Protein AF-A0A9D6S138-F1 (afdb_monomer_lite)

Sequence (275 aa):
MATNLSDLLRYQNMLCRYDTMALKSLDIFSVHGFPVGLVQCESNLLGIANRRRGTNVGSGGWSNIIEKYTRAKSYCEHPFEIEYRGRRKVQIPIRGEWIGDRISPREPEQRKVELRCESATLADLPAASLDAVLSDPPYFGNVQYAELMDFCYVWLRRLVSETSGAFRSTSTRNANELTSNITMARGLDHFTQGISEVFFRMAKALKPGAPLAFTYHHNTLEAYYPIAVAVLDAGLTCTASIPCPAEMGASIHINGTGSSINEPGSRLVKALFAH

Structure (mmCIF, N/CA/C/O backbone):
data_AF-A0A9D6S138-F1
#
_entry.id   AF-A0A9D6S138-F1
#
loop_
_atom_site.group_PDB
_atom_site.id
_atom_site.type_symbol
_atom_site.label_atom_id
_atom_site.label_alt_id
_atom_site.label_comp_id
_atom_site.label_asym_id
_atom_site.label_entity_id
_atom_site.label_seq_id
_atom_site.pdbx_PDB_ins_code
_atom_site.Cartn_x
_atom_site.Cartn_y
_atom_site.Cartn_z
_atom_site.occupancy
_atom_site.B_iso_or_equiv
_atom_site.auth_seq_id
_atom_site.auth_comp_id
_atom_site.auth_asym_id
_atom_site.auth_atom_id
_atom_site.pdbx_PDB_model_num
ATOM 1 N N . MET A 1 1 ? 16.062 -2.620 8.010 1.00 63.97 1 MET A N 1
ATOM 2 C CA . MET A 1 1 ? 17.150 -3.185 7.176 1.00 63.97 1 MET A CA 1
ATOM 3 C C . MET A 1 1 ? 16.620 -3.744 5.858 1.00 63.97 1 MET A C 1
ATOM 5 O O . MET A 1 1 ? 17.068 -3.264 4.829 1.00 63.97 1 MET A O 1
ATOM 9 N N . ALA A 1 2 ? 15.634 -4.654 5.866 1.00 79.81 2 ALA A N 1
ATOM 10 C CA . ALA A 1 2 ? 15.017 -5.189 4.641 1.00 79.81 2 ALA A CA 1
ATOM 11 C C . ALA A 1 2 ? 14.508 -4.096 3.675 1.00 79.81 2 ALA A C 1
ATOM 13 O O . ALA A 1 2 ? 14.876 -4.100 2.508 1.00 79.81 2 ALA A O 1
ATOM 14 N N . THR A 1 3 ? 13.766 -3.098 4.172 1.00 82.12 3 THR A N 1
ATOM 15 C CA . THR A 1 3 ? 13.266 -1.972 3.356 1.00 82.12 3 THR A CA 1
ATOM 16 C C . THR A 1 3 ? 14.384 -1.187 2.666 1.00 82.12 3 THR A C 1
ATOM 18 O O . THR A 1 3 ? 14.268 -0.851 1.493 1.00 82.12 3 THR A O 1
ATOM 21 N N . ASN A 1 4 ? 15.494 -0.940 3.369 1.00 88.81 4 ASN A N 1
ATOM 22 C CA . ASN A 1 4 ? 16.631 -0.197 2.817 1.00 88.81 4 ASN A CA 1
ATOM 23 C C . ASN A 1 4 ? 17.340 -1.001 1.731 1.00 88.81 4 ASN A C 1
ATOM 25 O O . ASN A 1 4 ? 17.809 -0.425 0.757 1.00 88.81 4 ASN A O 1
ATOM 29 N N . LEU A 1 5 ? 17.408 -2.324 1.890 1.00 89.50 5 LEU A N 1
ATOM 30 C CA . LEU A 1 5 ? 17.979 -3.188 0.870 1.00 89.50 5 LEU A CA 1
ATOM 31 C C . LEU A 1 5 ? 17.114 -3.211 -0.392 1.00 89.50 5 LEU A C 1
ATOM 33 O O . LEU A 1 5 ? 17.662 -3.101 -1.481 1.00 89.50 5 LEU A O 1
ATOM 37 N N . SER A 1 6 ? 15.787 -3.300 -0.265 1.00 89.81 6 SER A N 1
ATOM 38 C CA . SER A 1 6 ? 14.889 -3.210 -1.424 1.00 89.81 6 SER A CA 1
ATOM 39 C C . SER A 1 6 ? 15.051 -1.887 -2.165 1.00 89.81 6 SER A C 1
ATOM 41 O O . SER A 1 6 ? 15.156 -1.892 -3.387 1.00 89.81 6 SER A O 1
ATOM 43 N N . ASP A 1 7 ? 15.111 -0.760 -1.443 1.00 89.69 7 ASP A N 1
ATOM 44 C CA . ASP A 1 7 ? 15.332 0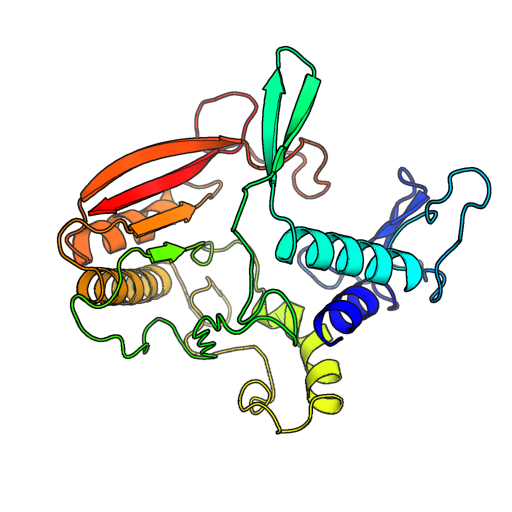.551 -2.069 1.00 89.69 7 ASP A CA 1
ATOM 45 C C . ASP A 1 7 ? 16.710 0.597 -2.750 1.00 89.69 7 ASP A C 1
ATOM 47 O O . ASP A 1 7 ? 16.829 1.074 -3.871 1.00 89.69 7 ASP A O 1
ATOM 51 N N . LEU A 1 8 ? 17.745 0.008 -2.141 1.00 91.12 8 LEU A N 1
ATOM 52 C CA . LEU A 1 8 ? 19.079 -0.064 -2.738 1.00 91.12 8 LEU A CA 1
ATOM 53 C C . LEU A 1 8 ? 19.087 -0.895 -4.025 1.00 91.12 8 LEU A C 1
ATOM 55 O O . LEU A 1 8 ? 19.600 -0.432 -5.039 1.00 91.12 8 LEU A O 1
ATOM 59 N N . LEU A 1 9 ? 18.479 -2.084 -4.015 1.00 91.56 9 LEU A N 1
ATOM 60 C CA . LEU A 1 9 ? 18.405 -2.970 -5.181 1.00 91.56 9 LEU A CA 1
ATOM 61 C C . LEU A 1 9 ? 17.734 -2.288 -6.373 1.00 91.56 9 LEU A C 1
ATOM 63 O O . LEU A 1 9 ? 18.176 -2.471 -7.503 1.00 91.56 9 LEU A O 1
ATOM 67 N N . ARG A 1 10 ? 16.712 -1.460 -6.130 1.00 91.12 10 ARG A N 1
ATOM 68 C CA . ARG A 1 10 ? 16.005 -0.714 -7.181 1.00 91.12 10 ARG A CA 1
ATOM 69 C C . ARG A 1 10 ? 16.868 0.331 -7.889 1.00 91.12 10 ARG A C 1
ATOM 71 O O . ARG A 1 10 ? 16.564 0.667 -9.029 1.00 91.12 10 ARG A O 1
ATOM 78 N N . TYR A 1 11 ? 17.928 0.818 -7.242 1.00 90.75 11 TYR A N 1
ATOM 79 C CA . TYR A 1 11 ? 18.854 1.811 -7.798 1.00 90.75 11 TYR A CA 1
ATOM 80 C C . TYR A 1 11 ? 20.236 1.249 -8.172 1.00 90.75 11 TYR A C 1
ATOM 82 O O . TYR A 1 11 ? 20.966 1.894 -8.924 1.00 90.75 11 TYR A O 1
ATOM 90 N N . GLN A 1 12 ? 20.611 0.080 -7.650 1.00 90.12 12 GLN A N 1
ATOM 91 C CA . GLN A 1 12 ? 21.931 -0.539 -7.817 1.00 90.12 12 GLN A CA 1
ATOM 92 C C . GLN A 1 12 ? 21.830 -1.793 -8.692 1.00 90.12 12 GLN A C 1
ATOM 94 O O . GLN A 1 12 ? 22.045 -2.915 -8.233 1.00 90.12 12 GLN A O 1
ATOM 99 N N . ASN A 1 13 ? 21.430 -1.608 -9.950 1.00 90.00 13 ASN A N 1
ATOM 100 C CA . ASN A 1 13 ? 21.327 -2.679 -10.938 1.00 90.00 13 ASN A CA 1
ATOM 101 C C . ASN A 1 13 ? 21.467 -2.130 -12.371 1.00 90.00 13 ASN A C 1
ATOM 103 O O . ASN A 1 13 ? 21.327 -0.932 -12.608 1.00 90.00 13 ASN A O 1
ATOM 107 N N . MET A 1 14 ? 21.685 -3.025 -13.335 1.00 88.81 14 MET A N 1
ATOM 108 C CA . MET A 1 14 ? 21.948 -2.674 -14.741 1.00 88.81 14 MET A CA 1
ATOM 109 C C . MET A 1 14 ? 20.724 -2.221 -15.544 1.00 88.81 14 MET A C 1
ATOM 111 O O . MET A 1 14 ? 20.865 -1.829 -16.700 1.00 88.81 14 MET A O 1
ATOM 115 N N . LEU A 1 15 ? 19.527 -2.306 -14.965 1.00 88.62 15 LEU A N 1
ATOM 116 C CA . LEU A 1 15 ? 18.268 -1.893 -15.587 1.00 88.62 15 LEU A CA 1
ATOM 117 C C . LEU A 1 15 ? 17.886 -0.455 -15.188 1.00 88.62 15 LEU A C 1
ATOM 119 O O . LEU A 1 15 ? 16.894 0.086 -15.680 1.00 88.62 15 LEU A O 1
ATOM 123 N N . CYS A 1 16 ? 18.676 0.186 -14.320 1.00 88.81 16 CYS A N 1
ATOM 124 C CA . CYS A 1 16 ? 18.539 1.600 -13.996 1.00 88.81 16 CYS A CA 1
ATOM 125 C C . CYS A 1 16 ? 18.787 2.488 -15.221 1.00 88.81 16 CYS A C 1
ATOM 127 O O . CYS A 1 16 ? 19.565 2.167 -16.122 1.00 88.81 16 CYS A O 1
ATOM 129 N N . ARG A 1 17 ? 18.140 3.657 -15.237 1.00 86.69 17 ARG A N 1
ATOM 130 C CA . ARG A 1 17 ? 18.234 4.624 -16.340 1.00 86.69 17 ARG A CA 1
ATOM 131 C C . ARG A 1 17 ? 18.794 5.944 -15.844 1.00 86.69 17 ARG A C 1
ATOM 133 O O . ARG A 1 17 ? 18.493 6.371 -14.733 1.00 86.69 17 ARG A O 1
ATOM 140 N N . TYR A 1 18 ? 19.564 6.615 -16.692 1.00 86.38 18 TYR A N 1
ATOM 141 C CA . TYR A 1 18 ? 20.038 7.962 -16.408 1.00 86.38 18 TYR A CA 1
ATOM 142 C C . TYR A 1 18 ? 19.022 9.001 -16.887 1.00 86.38 18 TYR A C 1
ATOM 144 O O . TYR A 1 18 ? 18.663 9.023 -18.064 1.00 86.38 18 TYR A O 1
ATOM 152 N N . ASP A 1 19 ? 18.580 9.872 -15.985 1.00 84.69 19 ASP A N 1
ATOM 153 C CA . ASP A 1 19 ? 17.798 11.055 -16.329 1.00 84.69 19 ASP A CA 1
ATOM 154 C C . ASP A 1 19 ? 18.752 12.188 -16.714 1.00 84.69 19 ASP A C 1
ATOM 156 O O . ASP A 1 19 ? 19.461 12.742 -15.870 1.00 84.69 19 ASP A O 1
ATOM 160 N N . THR A 1 20 ? 18.769 12.543 -17.997 1.00 81.62 20 THR A N 1
ATOM 161 C CA . THR A 1 20 ? 19.621 13.615 -18.523 1.00 81.62 20 THR A CA 1
ATOM 162 C C . THR A 1 20 ? 19.159 15.010 -18.107 1.00 81.62 20 THR A C 1
ATOM 164 O O . THR A 1 20 ? 19.965 15.934 -18.140 1.00 81.62 20 THR A O 1
ATOM 167 N N . MET A 1 21 ? 17.894 15.185 -17.710 1.00 81.50 21 MET A N 1
ATOM 168 C CA . MET A 1 21 ? 17.370 16.464 -17.222 1.00 81.50 21 MET A CA 1
ATOM 169 C C . MET A 1 21 ? 17.670 16.646 -15.734 1.00 81.50 21 MET A C 1
ATOM 171 O O . MET A 1 21 ? 18.153 17.697 -15.317 1.00 81.50 21 MET A O 1
ATOM 175 N N . ALA A 1 22 ? 17.410 15.616 -14.928 1.00 77.88 22 ALA A N 1
ATOM 176 C CA . ALA A 1 22 ? 17.659 15.641 -13.488 1.00 77.88 22 ALA A CA 1
ATOM 177 C C . ALA A 1 22 ? 19.114 15.308 -13.110 1.00 77.88 22 ALA A C 1
ATOM 179 O O . ALA A 1 22 ? 19.475 15.424 -11.936 1.00 77.88 22 ALA A O 1
ATOM 180 N N . LEU A 1 23 ? 19.929 14.893 -14.087 1.00 82.19 23 LEU A N 1
ATOM 181 C CA . LEU A 1 23 ? 21.337 14.510 -13.948 1.00 82.19 23 LEU A CA 1
ATOM 182 C C . LEU A 1 23 ? 21.564 13.478 -12.834 1.00 82.19 23 LEU A C 1
ATOM 184 O O . LEU A 1 23 ? 22.453 13.618 -11.990 1.00 82.19 23 LEU A O 1
ATOM 188 N N . LYS A 1 24 ? 20.710 12.450 -12.792 1.00 84.75 24 LYS A N 1
ATOM 189 C CA . LYS A 1 24 ? 20.746 11.396 -11.769 1.00 84.75 24 LYS A CA 1
ATOM 190 C C . LYS A 1 24 ? 20.236 10.066 -12.312 1.00 84.75 24 LYS A C 1
ATOM 192 O O . LYS A 1 24 ? 19.439 10.032 -13.245 1.00 84.75 24 LYS A O 1
ATOM 197 N N . SER A 1 25 ? 20.649 8.977 -11.673 1.00 86.19 25 SER A N 1
ATOM 198 C CA . SER A 1 25 ? 20.055 7.661 -11.910 1.00 86.19 25 SER A CA 1
ATOM 199 C C . SER A 1 25 ? 18.636 7.588 -11.341 1.00 86.19 25 SER A C 1
ATOM 201 O O . SER A 1 25 ? 18.350 8.118 -10.255 1.00 86.19 25 SER A O 1
ATOM 203 N N . LEU A 1 26 ? 17.758 6.921 -12.080 1.00 86.62 26 LEU A N 1
ATOM 204 C CA . LEU A 1 26 ? 16.382 6.635 -11.717 1.00 86.62 26 LEU A CA 1
ATOM 205 C C . LEU A 1 26 ? 16.226 5.196 -11.236 1.00 86.62 26 LEU A C 1
ATOM 207 O O . LEU A 1 26 ? 16.965 4.294 -11.618 1.00 86.62 26 LEU A O 1
ATOM 211 N N . ASP A 1 27 ? 15.199 5.020 -10.416 1.00 87.31 27 ASP A N 1
ATOM 212 C CA . ASP A 1 27 ? 14.720 3.727 -9.952 1.00 87.31 27 ASP A CA 1
ATOM 213 C C . ASP A 1 27 ? 14.339 2.825 -11.134 1.00 87.31 27 ASP A C 1
ATOM 215 O O . ASP A 1 27 ? 13.732 3.302 -12.096 1.00 87.31 27 ASP A O 1
ATOM 219 N N . ILE A 1 28 ? 14.629 1.527 -11.055 1.00 86.69 28 ILE A N 1
ATOM 220 C CA . ILE A 1 28 ? 14.222 0.539 -12.065 1.00 86.69 28 ILE A CA 1
ATOM 221 C C . ILE A 1 28 ? 12.708 0.558 -12.353 1.00 86.69 28 ILE A C 1
ATOM 223 O O . ILE A 1 28 ? 12.301 0.412 -13.501 1.00 86.69 28 ILE A O 1
ATOM 227 N N . PHE A 1 29 ? 11.879 0.827 -11.339 1.00 85.19 29 PHE A N 1
ATOM 228 C CA . PHE A 1 29 ? 10.420 0.920 -11.442 1.00 85.19 29 PHE A CA 1
ATOM 229 C C . PHE A 1 29 ? 9.915 2.351 -11.681 1.00 85.19 29 PHE A C 1
ATOM 231 O O . PHE A 1 29 ? 8.723 2.618 -11.543 1.00 85.19 29 PHE A O 1
ATOM 238 N N . SER A 1 30 ? 10.800 3.272 -12.093 1.00 78.12 30 SER A N 1
ATOM 239 C CA . SER A 1 30 ? 10.410 4.559 -12.706 1.00 78.12 30 SER A CA 1
ATOM 240 C C . SER A 1 30 ? 9.719 4.395 -14.063 1.00 78.12 30 SER A C 1
ATOM 242 O O . SER A 1 30 ? 9.281 5.362 -14.671 1.00 78.12 30 SER A O 1
ATOM 244 N N . VAL A 1 31 ? 9.635 3.164 -14.558 1.00 74.94 31 VAL A N 1
ATOM 245 C CA . VAL A 1 31 ? 8.694 2.704 -15.572 1.00 74.94 31 VAL A CA 1
ATOM 246 C C . VAL A 1 31 ? 8.082 1.426 -14.994 1.00 74.94 31 VAL A C 1
ATOM 248 O O . VAL A 1 31 ? 8.800 0.658 -14.362 1.00 74.94 31 VAL A O 1
ATOM 251 N N . HIS A 1 32 ? 6.777 1.187 -15.153 1.00 74.44 32 HIS A N 1
ATOM 252 C CA . HIS A 1 32 ? 6.101 -0.005 -14.610 1.00 74.44 32 HIS A CA 1
ATOM 253 C C . HIS A 1 32 ? 6.491 -1.289 -15.376 1.00 74.44 32 HIS A C 1
ATOM 255 O O . HIS A 1 32 ? 5.665 -1.909 -16.037 1.00 74.44 32 HIS A O 1
ATOM 261 N N . GLY A 1 33 ? 7.773 -1.661 -15.341 1.00 82.12 33 GLY A N 1
ATOM 262 C CA . GLY A 1 33 ? 8.364 -2.758 -16.100 1.00 82.12 33 GLY A CA 1
ATOM 263 C C . GLY A 1 33 ? 9.880 -2.844 -15.911 1.00 82.12 33 GLY A C 1
ATOM 264 O O . GLY A 1 33 ? 10.459 -2.122 -15.105 1.00 82.12 33 GLY A O 1
ATOM 265 N N . PHE A 1 34 ? 10.523 -3.717 -16.688 1.00 83.94 34 PHE A N 1
ATOM 266 C CA . PHE A 1 34 ? 11.979 -3.900 -16.707 1.00 83.94 34 PHE A CA 1
ATOM 267 C C . PHE A 1 34 ? 12.566 -3.362 -18.022 1.00 83.94 34 PHE A C 1
ATOM 269 O O . PHE A 1 34 ? 12.774 -4.134 -18.962 1.00 83.94 34 PHE A O 1
ATOM 276 N N . PRO A 1 35 ? 12.783 -2.039 -18.151 1.00 80.06 35 PRO A N 1
ATOM 277 C CA . PRO A 1 35 ? 13.301 -1.464 -19.384 1.00 80.06 35 PRO A CA 1
ATOM 278 C C . PRO A 1 35 ? 14.762 -1.877 -19.594 1.00 80.06 35 PRO A C 1
ATOM 280 O O . PRO A 1 35 ? 15.627 -1.579 -18.775 1.00 80.06 35 PRO A O 1
ATOM 283 N N . VAL A 1 36 ? 15.059 -2.518 -20.724 1.00 81.88 36 VAL A N 1
ATOM 284 C CA . VAL A 1 36 ? 16.441 -2.817 -21.120 1.00 81.88 36 VAL A CA 1
ATOM 285 C C . VAL A 1 36 ? 16.975 -1.640 -21.932 1.00 81.88 36 VAL A C 1
ATOM 287 O O . VAL A 1 36 ? 16.567 -1.413 -23.071 1.00 81.88 36 VAL A O 1
ATOM 290 N N . GLY A 1 37 ? 17.852 -0.844 -21.320 1.00 76.69 37 GLY A N 1
ATOM 291 C CA . GLY A 1 37 ? 18.538 0.260 -21.989 1.00 76.69 37 GLY A CA 1
ATOM 292 C C . GLY A 1 37 ? 19.763 -0.208 -22.777 1.00 76.69 37 GLY A C 1
ATOM 293 O O . GLY A 1 37 ? 20.444 -1.146 -22.377 1.00 76.69 37 GLY A O 1
ATOM 294 N N . LEU A 1 38 ? 20.081 0.488 -23.874 1.00 83.19 38 LEU A N 1
ATOM 295 C CA . LEU A 1 38 ? 21.352 0.306 -24.598 1.00 83.19 38 LEU A CA 1
ATOM 296 C C . LEU A 1 38 ? 22.542 0.957 -23.874 1.00 83.19 38 LEU A C 1
ATOM 298 O O . LEU A 1 38 ? 23.692 0.654 -24.172 1.00 83.19 38 LEU A O 1
ATOM 302 N N . VAL A 1 39 ? 22.259 1.867 -22.938 1.00 82.75 39 VAL A N 1
ATOM 303 C CA . VAL A 1 39 ? 23.253 2.557 -22.115 1.00 82.75 39 VAL A CA 1
ATOM 304 C C . VAL A 1 39 ? 23.056 2.125 -20.675 1.00 82.75 39 VAL A C 1
ATOM 306 O O . VAL A 1 39 ? 21.964 2.267 -20.124 1.00 82.75 39 VAL A O 1
ATOM 309 N N . GLN A 1 40 ? 24.125 1.613 -20.080 1.00 84.31 40 GLN A N 1
ATOM 310 C CA . GLN A 1 40 ? 24.149 1.205 -18.685 1.00 84.31 40 GLN A CA 1
ATOM 311 C C . GLN A 1 40 ? 24.368 2.429 -17.792 1.00 84.31 40 GLN A C 1
ATOM 313 O O . GLN A 1 40 ? 25.202 3.286 -18.088 1.00 84.31 40 GLN A O 1
ATOM 318 N N . CYS A 1 41 ? 23.609 2.517 -16.702 1.00 84.50 41 CYS A N 1
ATOM 319 C CA . CYS A 1 41 ? 23.755 3.559 -15.697 1.00 84.50 41 CYS A CA 1
ATOM 320 C C . CYS A 1 41 ? 23.872 2.913 -14.321 1.00 84.50 41 CYS A C 1
ATOM 322 O O . CYS A 1 41 ? 22.936 2.267 -13.858 1.00 84.50 41 CYS A O 1
ATOM 324 N N . GLU A 1 42 ? 25.000 3.136 -13.657 1.00 81.50 42 GLU A N 1
ATOM 325 C CA . GLU A 1 42 ? 25.200 2.732 -12.272 1.00 81.50 42 GLU A CA 1
ATOM 326 C C . GLU A 1 42 ? 25.341 3.968 -11.385 1.00 81.50 42 GLU A C 1
ATOM 328 O O . GLU A 1 42 ? 26.066 4.918 -11.696 1.00 81.50 42 GLU A O 1
ATOM 333 N N . SER A 1 43 ? 24.633 3.957 -10.260 1.00 83.56 43 SER A N 1
ATOM 334 C CA . SER A 1 43 ? 24.819 4.952 -9.209 1.00 83.56 43 SER A CA 1
ATOM 335 C C . SER A 1 43 ? 26.051 4.620 -8.375 1.00 83.56 43 SER A C 1
ATOM 337 O O . SER A 1 43 ? 26.382 3.459 -8.163 1.00 83.56 43 SER A O 1
ATOM 339 N N . ASN A 1 44 ? 26.686 5.636 -7.787 1.00 88.81 44 ASN A N 1
ATOM 340 C CA . ASN A 1 44 ? 27.660 5.382 -6.730 1.00 88.81 44 ASN A CA 1
ATOM 341 C C . ASN A 1 44 ? 26.963 4.686 -5.545 1.00 88.81 44 ASN A C 1
ATOM 343 O O . ASN A 1 44 ? 26.036 5.251 -4.960 1.00 88.81 44 ASN A O 1
ATOM 347 N N . LEU A 1 45 ? 27.428 3.487 -5.187 1.00 90.25 45 LEU A N 1
ATOM 348 C CA . LEU A 1 45 ? 26.827 2.658 -4.139 1.00 90.25 45 LEU A CA 1
ATOM 349 C C . LEU A 1 45 ? 26.732 3.376 -2.787 1.00 90.25 45 LEU A C 1
ATOM 351 O O . LEU A 1 45 ? 25.705 3.299 -2.118 1.00 90.25 45 LEU A O 1
ATOM 355 N N . LEU A 1 46 ? 27.787 4.082 -2.377 1.00 90.75 46 LEU A N 1
ATOM 356 C CA . LEU A 1 46 ? 27.824 4.779 -1.088 1.00 90.75 46 LEU A CA 1
ATOM 357 C C . LEU A 1 46 ? 27.006 6.076 -1.107 1.00 90.75 46 LEU A C 1
ATOM 359 O O . LEU A 1 46 ? 26.491 6.486 -0.069 1.00 90.75 46 LEU A O 1
ATOM 363 N N . GLY A 1 47 ? 26.845 6.678 -2.284 1.00 88.94 47 GLY A N 1
ATOM 364 C CA . GLY A 1 47 ? 26.287 8.010 -2.474 1.00 88.94 47 GLY A CA 1
ATOM 365 C C . GLY A 1 47 ? 27.371 9.090 -2.507 1.00 88.94 47 GLY A C 1
ATOM 366 O O . GLY A 1 47 ? 28.500 8.904 -2.051 1.00 88.94 47 GLY A O 1
ATOM 367 N N . ILE A 1 48 ? 27.033 10.245 -3.081 1.00 87.75 48 ILE A N 1
ATOM 368 C CA . ILE A 1 48 ? 27.965 11.366 -3.251 1.00 87.75 48 ILE A CA 1
ATOM 369 C C . ILE A 1 48 ? 27.594 12.459 -2.251 1.00 87.75 48 ILE A C 1
ATOM 371 O O . ILE A 1 48 ? 26.615 13.181 -2.435 1.00 87.75 48 ILE A O 1
ATOM 375 N N . ALA A 1 49 ? 28.382 12.605 -1.188 1.00 84.62 49 ALA A N 1
ATOM 376 C CA . ALA A 1 49 ? 28.130 13.616 -0.166 1.00 84.62 49 ALA A CA 1
ATOM 377 C C . ALA A 1 49 ? 28.448 15.033 -0.682 1.00 84.62 49 ALA A C 1
ATOM 379 O O . ALA A 1 49 ? 29.588 15.333 -1.049 1.00 84.62 49 ALA A O 1
ATOM 380 N N . ASN A 1 50 ? 27.475 15.950 -0.646 1.00 83.19 50 ASN A N 1
ATOM 381 C CA . ASN A 1 50 ? 27.728 17.364 -0.909 1.00 83.19 50 ASN A CA 1
ATOM 382 C C . ASN A 1 50 ? 28.160 18.069 0.381 1.00 83.19 50 ASN A C 1
ATOM 384 O O . ASN A 1 50 ? 27.328 18.547 1.154 1.00 83.19 50 ASN A O 1
ATOM 388 N N . ARG A 1 51 ? 29.476 18.199 0.591 1.00 77.38 51 ARG A N 1
ATOM 389 C CA . ARG A 1 51 ? 30.036 18.873 1.778 1.00 77.38 51 ARG A CA 1
ATOM 390 C C . ARG A 1 51 ? 29.601 20.338 1.931 1.00 77.38 51 ARG A C 1
ATOM 392 O O . ARG A 1 51 ? 29.644 20.852 3.039 1.00 77.38 51 ARG A O 1
ATOM 399 N N . ARG A 1 52 ? 29.175 21.011 0.852 1.00 78.00 52 ARG A N 1
ATOM 400 C CA . ARG A 1 52 ? 28.717 22.414 0.897 1.00 78.00 52 ARG A CA 1
ATOM 401 C C . ARG A 1 52 ? 27.241 22.551 1.274 1.00 78.00 52 ARG A C 1
ATOM 403 O O . ARG A 1 52 ? 26.882 23.510 1.941 1.00 78.00 52 ARG A O 1
ATOM 410 N N . ARG A 1 53 ? 26.383 21.626 0.823 1.00 73.69 53 ARG A N 1
ATOM 411 C CA . ARG A 1 53 ? 24.926 21.654 1.080 1.00 73.69 53 ARG A CA 1
ATOM 412 C C . ARG A 1 53 ? 24.478 20.743 2.226 1.00 73.69 53 ARG A C 1
ATOM 414 O O . ARG A 1 53 ? 23.291 20.719 2.530 1.00 73.69 53 ARG A O 1
ATOM 421 N N . GLY A 1 54 ? 25.387 19.955 2.804 1.00 74.88 54 GLY A N 1
ATOM 422 C CA . GLY A 1 54 ? 25.085 19.005 3.882 1.00 74.88 54 GLY A CA 1
ATOM 423 C C . GLY A 1 54 ? 24.141 17.865 3.479 1.00 74.88 54 GLY A C 1
ATOM 424 O O . GLY A 1 54 ? 23.627 17.172 4.344 1.00 74.88 54 GLY A O 1
ATOM 425 N N . THR A 1 55 ? 23.889 17.681 2.182 1.00 78.38 55 THR A N 1
ATOM 426 C CA . THR A 1 55 ? 22.941 16.702 1.626 1.00 78.38 55 THR A CA 1
ATOM 427 C C . THR A 1 55 ? 23.617 15.866 0.546 1.00 78.38 55 THR A C 1
ATOM 429 O O . THR A 1 55 ? 24.622 16.276 -0.034 1.00 78.38 55 THR A O 1
ATOM 432 N N . ASN A 1 56 ? 23.103 14.673 0.268 1.00 83.38 56 ASN A N 1
ATOM 433 C CA . ASN A 1 56 ? 23.649 13.834 -0.797 1.00 83.38 56 ASN A CA 1
ATOM 434 C C . ASN A 1 56 ? 23.236 14.349 -2.190 1.00 83.38 56 ASN A C 1
ATOM 436 O O . ASN A 1 56 ? 22.132 14.861 -2.374 1.00 83.38 56 ASN A O 1
ATOM 440 N N . VAL A 1 57 ? 24.121 14.212 -3.179 1.00 83.44 57 VAL A N 1
ATOM 441 C CA . VAL A 1 57 ? 23.829 14.479 -4.596 1.00 83.44 57 VAL A CA 1
ATOM 442 C C . VAL A 1 57 ? 23.164 13.248 -5.215 1.00 83.44 57 VAL A C 1
ATOM 444 O O . VAL A 1 57 ? 23.578 12.120 -4.955 1.00 83.44 57 VAL A O 1
ATOM 447 N N . GLY A 1 58 ? 22.153 13.462 -6.059 1.00 83.19 58 GLY A N 1
ATOM 448 C CA . GLY A 1 58 ? 21.462 12.391 -6.781 1.00 83.19 58 GLY A CA 1
ATOM 449 C C . GLY A 1 58 ? 20.510 11.563 -5.908 1.00 83.19 58 GLY A C 1
ATOM 450 O O . GLY A 1 58 ? 19.981 12.040 -4.904 1.00 83.19 58 GLY A O 1
ATOM 451 N N . SER A 1 59 ? 20.259 10.320 -6.323 1.00 83.88 59 SER A N 1
ATOM 452 C CA . SER A 1 59 ? 19.390 9.348 -5.645 1.00 83.88 59 SER A CA 1
ATOM 453 C C . SER A 1 59 ? 19.978 7.939 -5.715 1.00 83.88 59 SER A C 1
ATOM 455 O O . SER A 1 59 ? 20.808 7.654 -6.573 1.00 83.88 59 SER A O 1
ATOM 457 N N . GLY A 1 60 ? 19.541 7.056 -4.813 1.00 84.94 60 GLY A N 1
ATOM 458 C CA . GLY A 1 60 ? 19.860 5.627 -4.887 1.00 84.94 60 GLY A CA 1
ATOM 459 C C . GLY A 1 60 ? 21.176 5.182 -4.251 1.00 84.94 60 GLY A C 1
ATOM 460 O O . GLY A 1 60 ? 21.447 3.985 -4.208 1.00 84.94 60 GLY A O 1
ATOM 461 N N . GLY A 1 61 ? 21.986 6.113 -3.742 1.00 90.06 61 GLY A N 1
ATOM 462 C CA . GLY A 1 61 ? 23.134 5.785 -2.895 1.00 90.06 61 GLY A CA 1
ATOM 463 C C . GLY A 1 61 ? 22.701 5.348 -1.493 1.00 90.06 61 GLY A C 1
ATOM 464 O O . GLY A 1 61 ? 21.653 5.769 -0.992 1.00 90.06 61 GLY A O 1
ATOM 465 N N . TRP A 1 62 ? 23.527 4.535 -0.834 1.00 91.38 62 TRP A N 1
ATOM 466 C CA . TRP A 1 62 ? 23.289 4.049 0.526 1.00 91.38 62 TRP A CA 1
ATOM 467 C C . TRP A 1 62 ? 23.058 5.189 1.521 1.00 91.38 62 TRP A C 1
ATOM 469 O O . TRP A 1 62 ? 22.121 5.127 2.319 1.00 91.38 62 TRP A O 1
ATOM 479 N N . SER A 1 63 ? 23.848 6.265 1.441 1.00 90.12 63 SER A N 1
ATOM 480 C CA . SER A 1 63 ? 23.672 7.440 2.298 1.00 90.12 63 SER A CA 1
ATOM 481 C C . SER A 1 63 ? 22.302 8.103 2.110 1.00 90.12 63 SER A C 1
ATOM 483 O O . SER A 1 63 ? 21.660 8.449 3.100 1.00 90.12 63 SER A O 1
ATOM 485 N N . ASN A 1 64 ? 21.803 8.212 0.871 1.00 88.81 64 ASN A N 1
ATOM 486 C CA . ASN A 1 64 ? 20.471 8.749 0.578 1.00 88.81 64 ASN A CA 1
ATOM 487 C C . ASN A 1 64 ? 19.366 7.873 1.185 1.00 88.81 64 ASN A C 1
ATOM 489 O O . ASN A 1 64 ? 18.390 8.392 1.724 1.00 88.81 64 ASN A O 1
ATOM 493 N N . ILE A 1 65 ? 19.501 6.550 1.076 1.00 90.50 65 ILE A N 1
ATOM 494 C CA . ILE A 1 65 ? 18.502 5.592 1.569 1.00 90.50 65 ILE A CA 1
ATOM 495 C C . ILE A 1 65 ? 18.464 5.598 3.097 1.00 90.50 65 ILE A C 1
ATOM 497 O O . ILE A 1 65 ? 17.385 5.662 3.687 1.00 90.50 65 ILE A O 1
ATOM 501 N N . ILE A 1 66 ? 19.629 5.595 3.748 1.00 91.12 66 ILE A N 1
ATOM 502 C CA . ILE A 1 66 ? 19.717 5.676 5.207 1.00 91.12 66 ILE A CA 1
ATOM 503 C C . ILE A 1 66 ? 19.163 7.005 5.708 1.00 91.12 66 ILE A C 1
ATOM 505 O O . ILE A 1 66 ? 18.387 7.006 6.655 1.00 91.12 66 ILE A O 1
ATOM 509 N N . GLU A 1 67 ? 19.472 8.122 5.051 1.00 89.69 67 GLU A N 1
ATOM 510 C CA . GLU A 1 67 ? 18.919 9.427 5.413 1.00 89.69 67 GLU A CA 1
ATOM 511 C C . GLU A 1 67 ? 17.382 9.443 5.333 1.00 89.69 67 GLU A C 1
ATOM 513 O O . GLU A 1 67 ? 16.722 9.890 6.274 1.00 89.69 67 GLU A O 1
ATOM 518 N N . LYS A 1 68 ? 16.796 8.906 4.252 1.00 89.38 68 LYS A N 1
ATOM 519 C CA . LYS A 1 68 ? 15.336 8.749 4.125 1.00 89.38 68 LYS A CA 1
ATOM 520 C C . LYS A 1 68 ? 14.760 7.889 5.252 1.00 89.38 68 LYS A C 1
ATOM 522 O O . LYS A 1 68 ? 13.765 8.275 5.862 1.00 89.38 68 LYS A O 1
ATOM 527 N N . TYR A 1 69 ? 15.385 6.749 5.543 1.00 90.88 69 TYR A N 1
ATOM 528 C CA . TYR A 1 69 ? 14.928 5.840 6.592 1.00 90.88 69 TYR A CA 1
ATOM 529 C C . TYR A 1 69 ? 15.016 6.474 7.985 1.00 90.88 69 TYR A C 1
ATOM 531 O O . TYR A 1 69 ? 14.077 6.362 8.768 1.00 90.88 69 TYR A O 1
ATOM 539 N N . THR A 1 70 ? 16.098 7.194 8.283 1.00 90.88 70 THR A N 1
ATOM 540 C CA . THR A 1 70 ? 16.263 7.934 9.541 1.00 90.88 70 THR A CA 1
ATOM 541 C C . THR A 1 70 ? 15.184 9.001 9.698 1.00 90.88 70 THR A C 1
ATOM 543 O O . THR A 1 70 ? 14.589 9.105 10.766 1.00 90.88 70 THR A O 1
ATOM 546 N N . ARG A 1 71 ? 14.856 9.749 8.634 1.00 91.25 71 ARG A N 1
ATOM 547 C CA . ARG A 1 71 ? 13.738 10.711 8.656 1.00 91.25 71 ARG A CA 1
ATOM 548 C C . ARG A 1 71 ? 12.395 10.021 8.905 1.00 91.25 71 ARG A C 1
ATOM 550 O O . ARG A 1 71 ? 11.604 10.522 9.696 1.00 91.25 71 ARG A O 1
ATOM 557 N N . ALA A 1 72 ? 12.150 8.870 8.276 1.00 91.31 72 ALA A N 1
ATOM 558 C CA . ALA A 1 72 ? 10.931 8.092 8.499 1.00 91.31 72 ALA A CA 1
ATOM 559 C C . ALA A 1 72 ? 10.832 7.576 9.945 1.00 91.31 72 ALA A C 1
ATOM 561 O O . ALA A 1 72 ? 9.770 7.661 10.550 1.00 91.31 72 ALA A O 1
ATOM 562 N N . LYS A 1 73 ? 11.938 7.101 10.533 1.00 90.12 73 LYS A N 1
ATOM 563 C CA . LYS A 1 73 ? 11.972 6.686 11.943 1.00 90.12 73 LYS A CA 1
ATOM 564 C C . LYS A 1 73 ? 11.797 7.847 12.912 1.00 90.12 73 LYS A C 1
ATOM 566 O O . LYS A 1 73 ? 11.019 7.720 13.847 1.00 90.12 73 LYS A O 1
ATOM 571 N N . SER A 1 74 ? 12.405 8.992 12.627 1.00 91.38 74 SER A N 1
ATOM 572 C CA . SER A 1 74 ? 12.159 10.211 13.396 1.00 91.38 74 SER A CA 1
ATOM 573 C C . SER A 1 74 ? 10.689 10.641 13.331 1.00 91.38 74 SER A C 1
ATOM 575 O O . SER A 1 74 ? 10.153 11.076 14.343 1.00 91.38 74 SER A O 1
ATOM 577 N N . TYR A 1 75 ? 10.012 10.468 12.190 1.00 93.06 75 TYR A N 1
ATOM 578 C CA . TYR A 1 75 ? 8.568 10.707 12.089 1.00 93.06 75 TYR A CA 1
ATOM 579 C C . TYR A 1 75 ? 7.743 9.700 12.901 1.00 93.06 75 TYR A C 1
ATOM 581 O O . TYR A 1 75 ? 6.756 10.082 13.516 1.00 93.06 75 TYR A O 1
ATOM 589 N N . CYS A 1 76 ? 8.147 8.426 12.940 1.00 91.19 76 CYS A N 1
ATOM 590 C CA . CYS A 1 76 ? 7.504 7.434 13.801 1.00 91.19 76 CYS A CA 1
ATOM 591 C C . CYS A 1 76 ? 7.592 7.808 15.288 1.00 91.19 76 CYS A C 1
ATOM 593 O O . CYS A 1 76 ? 6.636 7.580 16.017 1.00 91.19 76 CYS A O 1
ATOM 595 N N . GLU A 1 77 ? 8.720 8.356 15.736 1.00 90.06 77 GLU A N 1
ATOM 596 C CA . GLU A 1 77 ? 8.942 8.747 17.137 1.00 90.06 77 GLU A CA 1
ATOM 597 C C . GLU A 1 77 ? 8.302 10.101 17.477 1.00 90.06 77 GLU A C 1
ATOM 599 O O . GLU A 1 77 ? 7.836 10.315 18.595 1.00 90.06 77 GLU A O 1
ATOM 604 N N . HIS A 1 78 ? 8.281 11.023 16.514 1.00 92.19 78 HIS A N 1
ATOM 605 C CA . HIS A 1 78 ? 7.787 12.388 16.673 1.00 92.19 78 HIS A CA 1
ATOM 606 C C . HIS A 1 78 ? 6.889 12.771 15.489 1.00 92.19 78 HIS A C 1
ATOM 608 O O . HIS A 1 78 ? 7.289 13.576 14.635 1.00 92.19 78 HIS A O 1
ATOM 614 N N . PRO A 1 79 ? 5.680 12.189 15.405 1.00 94.94 79 PRO A N 1
ATOM 615 C CA . PRO A 1 79 ? 4.763 12.474 14.319 1.00 94.94 79 PRO A CA 1
ATOM 616 C C . PRO A 1 79 ? 4.317 13.935 14.362 1.00 94.94 79 PRO A C 1
ATOM 618 O O . PRO A 1 79 ? 4.176 14.567 15.413 1.00 94.94 79 PRO A O 1
ATOM 621 N N . PHE A 1 80 ? 4.097 14.483 13.176 1.00 95.19 80 PHE A N 1
ATOM 622 C CA . PHE A 1 80 ? 3.630 15.847 12.988 1.00 95.19 80 PHE A CA 1
ATOM 623 C C . PHE A 1 80 ? 2.632 15.917 11.833 1.00 95.19 80 PHE A C 1
ATOM 625 O O . PHE A 1 80 ? 2.656 15.096 10.912 1.00 95.19 80 PHE A O 1
ATOM 632 N N . GLU A 1 81 ? 1.813 16.959 11.852 1.00 94.31 81 GLU A N 1
ATOM 633 C CA . GLU A 1 81 ? 0.971 17.379 10.736 1.00 94.31 81 GLU A CA 1
ATOM 634 C C . GLU A 1 81 ? 1.525 18.649 10.088 1.00 94.31 81 GLU A C 1
ATOM 636 O O . GLU A 1 81 ? 2.385 19.339 10.645 1.00 94.31 81 GLU A O 1
ATOM 641 N N . ILE A 1 82 ? 1.045 18.962 8.886 1.00 92.88 82 ILE A N 1
ATOM 642 C CA . ILE A 1 82 ? 1.388 20.201 8.187 1.00 92.88 82 ILE A CA 1
ATOM 643 C C . ILE A 1 82 ? 0.183 21.135 8.203 1.00 92.88 82 ILE A C 1
ATOM 645 O O . ILE A 1 82 ? -0.827 20.866 7.563 1.00 92.88 82 ILE A O 1
ATOM 649 N N . GLU A 1 83 ? 0.340 22.280 8.859 1.00 92.88 83 GLU A N 1
ATOM 650 C CA . GLU A 1 83 ? -0.617 23.381 8.840 1.00 92.88 83 GLU A CA 1
ATOM 651 C C . GLU A 1 83 ? -0.128 24.472 7.873 1.00 92.88 83 GLU A C 1
ATOM 653 O O . GLU A 1 83 ? 1.049 24.858 7.877 1.00 92.88 83 GLU A O 1
ATOM 658 N N . TYR A 1 84 ? -1.025 24.995 7.037 1.00 90.94 84 TYR A N 1
ATOM 659 C CA . TYR A 1 84 ? -0.733 26.140 6.176 1.00 90.94 84 TYR A CA 1
ATOM 660 C C . TYR A 1 84 ? -1.163 27.434 6.866 1.00 90.94 84 TYR A C 1
ATOM 662 O O . TYR A 1 84 ? -2.347 27.746 6.954 1.00 90.94 84 TYR A O 1
ATOM 670 N N . ARG A 1 85 ? -0.188 28.232 7.309 1.00 91.25 85 ARG A N 1
ATOM 671 C CA . ARG A 1 85 ? -0.426 29.586 7.828 1.00 91.25 85 ARG A CA 1
ATOM 672 C C . ARG A 1 85 ? -0.168 30.590 6.713 1.00 91.25 85 ARG A C 1
ATOM 674 O O . ARG A 1 85 ? 0.964 31.025 6.482 1.00 91.25 85 ARG A O 1
ATOM 681 N N . GLY A 1 86 ? -1.222 30.882 5.952 1.00 90.38 86 GLY A N 1
ATOM 682 C CA . GLY A 1 86 ? -1.117 31.603 4.685 1.00 90.38 86 GLY A CA 1
ATOM 683 C C . GLY A 1 86 ? -0.317 30.786 3.665 1.00 90.38 86 GLY A C 1
ATOM 684 O O . GLY A 1 86 ? -0.680 29.662 3.339 1.00 90.38 86 GLY A O 1
ATOM 685 N N . ARG A 1 87 ? 0.805 31.329 3.173 1.00 89.56 87 ARG A N 1
ATOM 686 C CA . ARG A 1 87 ? 1.705 30.625 2.231 1.00 89.56 87 ARG A CA 1
ATOM 687 C C . ARG A 1 87 ? 2.768 29.756 2.912 1.00 89.56 87 ARG A C 1
ATOM 689 O O . ARG A 1 87 ? 3.512 29.057 2.226 1.00 89.56 87 ARG A O 1
ATOM 696 N N . ARG A 1 88 ? 2.893 29.818 4.241 1.00 91.44 88 ARG A N 1
ATOM 697 C CA . ARG A 1 88 ? 3.943 29.110 4.981 1.00 91.44 88 ARG A CA 1
ATOM 698 C C . ARG A 1 88 ? 3.442 27.750 5.454 1.00 91.44 88 ARG A C 1
ATOM 700 O O . ARG A 1 88 ? 2.419 27.672 6.126 1.00 91.44 88 ARG A O 1
ATOM 707 N N . LYS A 1 89 ? 4.220 26.703 5.169 1.00 93.44 89 LYS A N 1
ATOM 708 C CA . LYS A 1 89 ? 4.046 25.374 5.768 1.00 93.44 89 LYS A CA 1
ATOM 709 C C . LYS A 1 89 ? 4.649 25.370 7.168 1.00 93.44 89 LYS A C 1
ATOM 711 O O . LYS A 1 89 ? 5.805 25.766 7.337 1.00 93.44 89 LYS A O 1
ATOM 716 N N . VAL A 1 90 ? 3.877 24.935 8.152 1.00 95.25 90 VAL A N 1
ATOM 717 C CA . VAL A 1 90 ? 4.298 24.815 9.549 1.00 95.25 90 VAL A CA 1
ATOM 718 C C . VAL A 1 90 ? 4.071 23.375 9.990 1.00 95.25 90 VAL A C 1
ATOM 720 O O . VAL A 1 90 ? 3.002 22.824 9.758 1.00 95.25 90 VAL A O 1
ATOM 723 N N . GLN A 1 91 ? 5.089 22.762 10.594 1.00 95.00 91 GLN A N 1
ATOM 724 C CA . GLN A 1 91 ? 4.959 21.444 11.211 1.00 95.00 91 GLN A CA 1
ATOM 725 C C . GLN A 1 91 ? 4.354 21.597 12.602 1.00 95.00 91 GLN A C 1
ATOM 727 O O . GLN A 1 91 ? 4.893 22.334 13.431 1.00 95.00 91 GLN A O 1
ATOM 732 N N . ILE A 1 92 ? 3.246 20.905 12.844 1.00 96.00 92 ILE A N 1
ATOM 733 C CA . ILE A 1 92 ? 2.554 20.875 14.128 1.00 96.00 92 ILE A CA 1
ATOM 734 C C . ILE A 1 92 ? 2.764 19.488 14.740 1.00 96.00 92 ILE A C 1
ATOM 736 O O . ILE A 1 92 ? 2.285 18.509 14.172 1.00 96.00 92 ILE A O 1
ATOM 740 N N . PRO A 1 93 ? 3.507 19.363 15.853 1.00 95.19 93 PRO A N 1
ATOM 741 C CA . PRO A 1 93 ? 3.756 18.066 16.472 1.00 95.19 93 PRO A CA 1
ATOM 742 C C . PRO A 1 93 ? 2.468 17.489 17.067 1.00 95.19 93 PRO A C 1
ATOM 744 O O . PRO A 1 93 ? 1.726 18.201 17.749 1.00 95.19 93 PRO A O 1
ATOM 747 N N . ILE A 1 94 ? 2.252 16.189 16.873 1.00 95.00 94 ILE A N 1
ATOM 748 C CA . ILE A 1 94 ? 1.147 15.450 17.487 1.00 95.00 94 ILE A CA 1
ATOM 749 C C . ILE A 1 94 ? 1.644 14.929 18.837 1.00 95.00 94 ILE A C 1
ATOM 751 O O . ILE A 1 94 ? 2.338 13.919 18.933 1.00 95.00 94 ILE A O 1
ATOM 755 N N . ARG A 1 95 ? 1.383 15.695 19.898 1.00 91.50 95 ARG A N 1
ATOM 756 C CA . ARG A 1 95 ? 1.934 15.410 21.230 1.00 91.50 95 ARG A CA 1
ATOM 757 C C . ARG A 1 95 ? 1.358 14.113 21.795 1.00 91.50 95 ARG A C 1
ATOM 759 O O . ARG A 1 95 ? 0.146 13.956 21.829 1.00 91.50 95 ARG A O 1
ATOM 766 N N . GLY A 1 96 ? 2.237 13.252 22.308 1.00 87.94 96 GLY A N 1
ATOM 767 C CA . GLY A 1 96 ? 1.860 11.979 22.931 1.00 87.94 96 GLY A CA 1
ATOM 768 C C . GLY A 1 96 ? 1.633 10.830 21.946 1.00 87.94 96 GLY A C 1
ATOM 769 O O . GLY A 1 96 ? 1.379 9.717 22.388 1.00 87.94 96 GLY A O 1
ATOM 770 N N . GLU A 1 97 ? 1.757 11.070 20.638 1.00 90.12 97 GLU A N 1
ATOM 771 C CA . GLU A 1 97 ? 1.585 10.037 19.617 1.00 90.12 97 GLU A CA 1
ATOM 772 C C . GLU A 1 97 ? 2.913 9.511 19.073 1.00 90.12 97 GLU A C 1
ATOM 774 O O . GLU A 1 97 ? 3.917 10.220 19.033 1.00 90.12 97 GLU A O 1
ATOM 779 N N . TRP A 1 98 ? 2.890 8.258 18.612 1.00 91.81 98 TRP A N 1
ATOM 780 C CA . TRP A 1 98 ? 3.989 7.593 17.909 1.00 91.81 98 TRP A CA 1
ATOM 781 C C . TRP A 1 98 ? 3.462 6.501 16.971 1.00 91.81 98 TRP A C 1
ATOM 783 O O . TRP A 1 98 ? 2.324 6.044 17.086 1.00 91.81 98 TRP A O 1
ATOM 793 N N . ILE A 1 99 ? 4.304 6.038 16.049 1.00 90.31 99 ILE A N 1
ATOM 794 C CA . ILE A 1 99 ? 4.001 4.952 15.111 1.00 90.31 99 ILE A CA 1
ATOM 795 C C . ILE A 1 99 ? 4.923 3.769 15.411 1.00 90.31 99 ILE A C 1
ATOM 797 O O . ILE A 1 99 ? 6.089 3.749 15.014 1.00 90.31 99 ILE A O 1
ATOM 801 N N . GLY A 1 100 ? 4.393 2.757 16.092 1.00 87.81 100 GLY A N 1
ATOM 802 C CA . GLY A 1 100 ? 5.116 1.526 16.409 1.00 87.81 100 GLY A CA 1
ATOM 803 C C . GLY A 1 100 ? 4.548 0.806 17.628 1.00 87.81 100 GLY A C 1
ATOM 804 O O . GLY A 1 100 ? 3.587 1.261 18.243 1.00 87.81 100 GLY A O 1
ATOM 805 N N . ASP A 1 101 ? 5.164 -0.320 17.984 1.00 87.50 101 ASP A N 1
ATOM 806 C CA . ASP A 1 101 ? 4.845 -1.083 19.196 1.00 87.50 101 ASP A CA 1
ATOM 807 C C . ASP A 1 101 ? 5.302 -0.359 20.472 1.00 87.50 101 ASP A C 1
ATOM 809 O O . ASP A 1 101 ? 4.663 -0.494 21.511 1.00 87.50 101 ASP A O 1
ATOM 813 N N . ARG A 1 102 ? 6.382 0.429 20.394 1.00 84.62 102 ARG A N 1
ATOM 814 C CA . ARG A 1 102 ? 6.967 1.180 21.516 1.00 84.62 102 ARG A CA 1
ATOM 815 C C . ARG A 1 102 ? 7.591 2.502 21.054 1.00 84.62 102 ARG A C 1
ATOM 817 O O . ARG A 1 102 ? 8.146 2.550 19.957 1.00 84.62 102 ARG A O 1
ATOM 824 N N . ILE A 1 103 ? 7.560 3.534 21.902 1.00 75.75 103 ILE A N 1
ATOM 825 C CA . ILE A 1 103 ? 8.273 4.812 21.674 1.00 75.75 103 ILE A CA 1
ATOM 826 C C . ILE A 1 103 ? 9.777 4.625 21.874 1.00 75.75 103 ILE A C 1
ATOM 828 O O . ILE A 1 103 ? 10.604 5.084 21.093 1.00 75.75 103 ILE A O 1
ATOM 832 N N . SER A 1 104 ? 10.135 3.925 22.948 1.00 70.06 104 SER A N 1
ATOM 833 C CA . SER A 1 1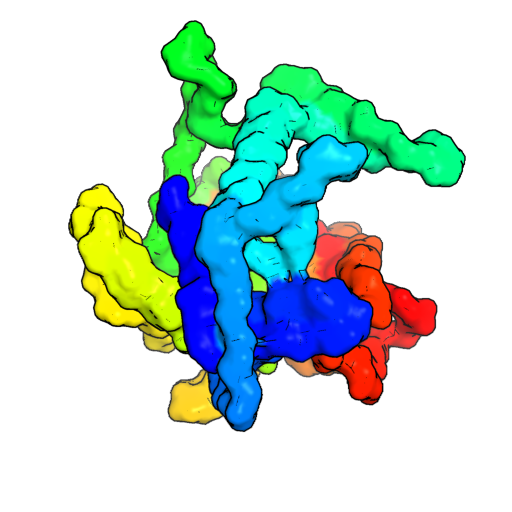04 ? 11.511 3.727 23.381 1.00 70.06 104 SER A CA 1
ATOM 834 C C . SER A 1 104 ? 11.611 2.421 24.163 1.00 70.06 104 SER A C 1
ATOM 836 O O . SER A 1 104 ? 10.651 2.038 24.831 1.00 70.06 104 SER A O 1
ATOM 838 N N . PRO A 1 105 ? 12.771 1.738 24.166 1.00 66.06 105 PRO A N 1
ATOM 839 C CA . PRO A 1 105 ? 12.991 0.566 25.013 1.00 66.06 105 PRO A CA 1
ATOM 840 C C . PRO A 1 105 ? 12.778 0.814 26.516 1.00 66.06 105 PRO A C 1
ATOM 842 O O . PRO A 1 105 ? 12.731 -0.144 27.279 1.00 66.06 105 PRO A O 1
ATOM 845 N N . ARG A 1 106 ? 12.728 2.082 26.947 1.00 63.66 106 ARG A N 1
ATOM 846 C CA . ARG A 1 106 ? 12.616 2.493 28.353 1.00 63.66 106 ARG A CA 1
ATOM 847 C C . ARG A 1 106 ? 11.199 2.869 28.784 1.00 63.66 106 ARG A C 1
ATOM 849 O O . ARG A 1 106 ? 10.998 3.102 29.972 1.00 63.66 106 ARG A O 1
ATOM 856 N N . GLU A 1 107 ? 10.252 2.964 27.857 1.00 72.00 107 GLU A N 1
ATOM 857 C CA . GLU A 1 107 ? 8.876 3.322 28.192 1.00 72.00 107 GLU A CA 1
ATOM 858 C C . GLU A 1 107 ? 8.019 2.081 28.469 1.00 72.00 107 GLU A C 1
ATOM 860 O O . GLU A 1 107 ? 8.196 1.058 27.804 1.00 72.00 107 GLU A O 1
ATOM 865 N N . PRO A 1 108 ? 7.109 2.146 29.460 1.00 70.81 108 PRO A N 1
ATOM 866 C CA . PRO A 1 108 ? 6.304 0.998 29.866 1.00 70.81 108 PRO A CA 1
ATOM 867 C C . PRO A 1 108 ? 5.120 0.730 28.929 1.00 70.81 108 PRO A C 1
ATOM 869 O O . PRO A 1 108 ? 4.593 -0.380 28.925 1.00 70.81 108 PRO A O 1
ATOM 872 N N . GLU A 1 109 ? 4.676 1.730 28.164 1.00 81.19 109 GLU A N 1
ATOM 873 C CA . GLU A 1 109 ? 3.516 1.591 27.289 1.00 81.19 109 GLU A CA 1
ATOM 874 C C . GLU A 1 109 ? 3.882 0.826 26.011 1.00 81.19 109 GLU A C 1
ATOM 876 O O . GLU A 1 109 ? 4.767 1.222 25.250 1.00 81.19 109 GLU A O 1
ATOM 881 N N . GLN A 1 110 ? 3.184 -0.288 25.778 1.00 83.94 110 GLN A N 1
ATOM 882 C CA . GLN A 1 110 ? 3.391 -1.152 24.623 1.00 83.94 110 GLN A CA 1
ATOM 883 C C . GLN A 1 110 ? 2.078 -1.344 23.863 1.00 83.94 110 GLN A C 1
ATOM 885 O O . GLN A 1 110 ? 1.101 -1.873 24.396 1.00 83.94 110 GLN A O 1
ATOM 890 N N . ARG A 1 111 ? 2.068 -0.959 22.584 1.00 88.56 111 ARG A N 1
ATOM 891 C CA . ARG A 1 111 ? 0.955 -1.210 21.664 1.00 88.56 111 ARG A CA 1
ATOM 892 C C . ARG A 1 111 ? 1.093 -2.612 21.078 1.00 88.56 111 ARG A C 1
ATOM 894 O O . ARG A 1 111 ? 2.171 -3.016 20.637 1.00 88.56 111 ARG A O 1
ATOM 901 N N . LYS A 1 112 ? -0.011 -3.360 21.028 1.00 89.44 112 LYS A N 1
ATOM 902 C CA . LYS A 1 112 ? -0.052 -4.639 20.311 1.00 89.44 112 LYS A CA 1
ATOM 903 C C . LYS A 1 112 ? -0.165 -4.356 18.813 1.00 89.44 112 LYS A C 1
ATOM 905 O O . LYS A 1 112 ? -1.185 -3.853 18.358 1.00 89.44 112 LYS A O 1
ATOM 910 N N . VAL A 1 113 ? 0.873 -4.706 18.058 1.00 88.44 113 VAL A N 1
ATOM 911 C CA . VAL A 1 113 ? 0.884 -4.621 16.592 1.00 88.44 113 VAL A CA 1
ATOM 912 C C . VAL A 1 113 ? 0.889 -6.030 16.023 1.00 88.44 113 VAL A C 1
ATOM 914 O O . VAL A 1 113 ? 1.745 -6.842 16.371 1.00 88.44 113 VAL A O 1
ATOM 917 N N . GLU A 1 114 ? -0.063 -6.317 15.144 1.00 88.69 114 GLU A N 1
ATOM 918 C CA . GLU A 1 114 ? -0.183 -7.604 14.470 1.00 88.69 114 GLU A CA 1
ATOM 919 C C . GLU A 1 114 ? -0.015 -7.405 12.965 1.00 88.69 114 GLU A C 1
ATOM 921 O O . GLU A 1 114 ? -0.691 -6.579 12.357 1.00 88.69 114 GLU A O 1
ATOM 926 N N . LEU A 1 115 ? 0.920 -8.144 12.367 1.00 86.38 115 LEU A N 1
ATOM 927 C CA . LEU A 1 115 ? 1.182 -8.118 10.932 1.00 86.38 115 LEU A CA 1
ATOM 928 C C . LEU A 1 115 ? 0.870 -9.495 10.362 1.00 86.38 115 LEU A C 1
ATOM 930 O O . LEU A 1 115 ? 1.511 -10.480 10.732 1.00 86.38 115 LEU A O 1
ATOM 934 N N . ARG A 1 116 ? -0.099 -9.556 9.447 1.00 86.81 116 ARG A N 1
ATOM 935 C CA . ARG A 1 116 ? -0.502 -10.791 8.770 1.00 86.81 116 ARG A CA 1
ATOM 936 C C . ARG A 1 116 ? -0.128 -10.711 7.294 1.00 86.81 116 ARG A C 1
ATOM 938 O O . ARG A 1 116 ? -0.483 -9.758 6.609 1.00 86.81 116 ARG A O 1
ATOM 945 N N . CYS A 1 117 ? 0.622 -11.700 6.814 1.00 85.31 117 CYS A N 1
ATOM 946 C CA . CYS A 1 117 ? 0.962 -11.849 5.401 1.00 85.31 117 CYS A CA 1
ATOM 947 C C . CYS A 1 117 ? 0.059 -12.933 4.805 1.00 85.31 117 CYS A C 1
ATOM 949 O O . CYS A 1 117 ? 0.436 -14.100 4.725 1.00 85.31 117 CYS A O 1
ATOM 951 N N . GLU A 1 118 ? -1.168 -12.547 4.468 1.00 85.88 118 GLU A N 1
ATOM 952 C CA . GLU A 1 118 ? -2.204 -13.436 3.943 1.00 85.88 118 GLU A CA 1
ATOM 953 C C . GLU A 1 118 ? -3.133 -12.685 2.982 1.00 85.88 118 GLU A C 1
ATOM 955 O O . GLU A 1 118 ? -3.040 -11.464 2.836 1.00 85.88 118 GLU A O 1
ATOM 960 N N . SER A 1 119 ? -4.034 -13.411 2.318 1.00 89.31 119 SER A N 1
ATOM 961 C CA . SER A 1 119 ? -5.073 -12.763 1.519 1.00 89.31 119 SER A CA 1
ATOM 962 C C . SER A 1 119 ? -6.098 -12.099 2.433 1.00 89.31 119 SER A C 1
ATOM 964 O O . SER A 1 119 ? -6.692 -12.765 3.278 1.00 89.31 119 SER A O 1
ATOM 966 N N . ALA A 1 120 ? -6.393 -10.820 2.200 1.00 91.94 120 ALA A N 1
ATOM 967 C CA . ALA A 1 120 ? -7.476 -10.127 2.897 1.00 91.94 120 ALA A CA 1
ATOM 968 C C . ALA A 1 120 ? -8.852 -10.786 2.653 1.00 91.94 120 ALA A C 1
ATOM 970 O O . ALA A 1 120 ? -9.738 -10.675 3.495 1.00 91.94 120 ALA A O 1
ATOM 971 N N . THR A 1 121 ? -9.015 -11.533 1.551 1.00 91.25 121 THR A N 1
ATOM 972 C CA . THR A 1 121 ? -10.223 -12.335 1.272 1.00 91.25 121 THR A CA 1
ATOM 973 C C . THR A 1 121 ? -10.384 -13.541 2.202 1.00 91.25 121 THR A C 1
ATOM 975 O O . THR A 1 121 ? -11.437 -14.165 2.210 1.00 91.25 121 THR A O 1
ATOM 978 N N . LEU A 1 122 ? -9.346 -13.903 2.961 1.00 90.38 122 LEU A N 1
ATOM 979 C CA . LEU A 1 122 ? -9.337 -15.034 3.892 1.00 90.38 122 LEU A CA 1
ATOM 980 C C . LEU A 1 122 ? -9.102 -14.596 5.339 1.00 90.38 122 LEU A C 1
ATOM 982 O O . LEU A 1 122 ? -9.093 -15.446 6.226 1.00 90.38 122 LEU A O 1
ATOM 986 N N . ALA A 1 123 ? -8.942 -13.291 5.578 1.00 89.62 123 ALA A N 1
ATOM 987 C CA . ALA A 1 123 ? -8.664 -12.765 6.902 1.00 89.62 123 ALA A CA 1
ATOM 988 C C . ALA A 1 123 ? -9.771 -13.178 7.883 1.00 89.62 123 ALA A C 1
ATOM 990 O O . ALA A 1 1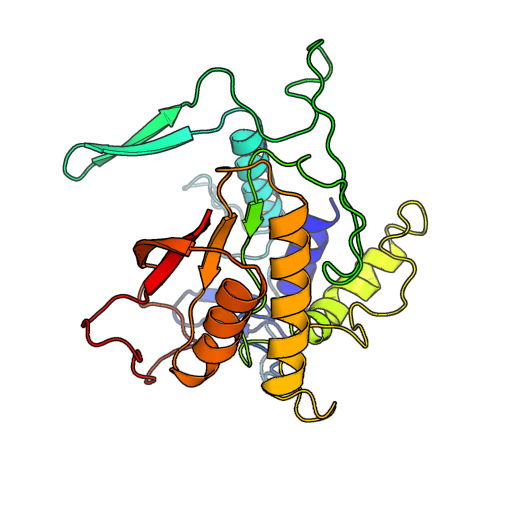23 ? -10.962 -12.932 7.648 1.00 89.62 123 ALA A O 1
ATOM 991 N N . ASP A 1 124 ? -9.356 -13.810 8.979 1.00 91.19 124 ASP A N 1
ATOM 992 C CA . ASP A 1 124 ? -10.232 -14.170 10.089 1.00 91.19 124 ASP A CA 1
ATOM 993 C C . ASP A 1 124 ? -10.210 -13.047 11.131 1.00 91.19 124 ASP A C 1
ATOM 995 O O . ASP A 1 124 ? -9.252 -12.884 11.901 1.00 91.19 124 ASP A O 1
ATOM 999 N N . LEU A 1 125 ? -11.239 -12.203 11.070 1.00 93.31 125 LEU A N 1
ATOM 1000 C CA . LEU A 1 125 ? -11.424 -11.043 11.932 1.00 93.31 125 LEU A CA 1
ATOM 1001 C C . LEU A 1 125 ? -12.709 -11.230 12.750 1.00 93.31 125 LEU A C 1
ATOM 1003 O O . LEU A 1 125 ? -13.772 -11.460 12.162 1.00 93.31 125 LEU A O 1
ATOM 1007 N N . PRO A 1 126 ? -12.655 -11.113 14.091 1.00 95.19 126 PRO A N 1
ATOM 1008 C CA . PRO A 1 126 ? -13.854 -11.205 14.910 1.00 95.19 126 PRO A CA 1
ATOM 1009 C C . PRO A 1 126 ? -14.856 -10.104 14.552 1.00 95.19 126 PRO A C 1
ATOM 1011 O O . PRO A 1 126 ? -14.474 -8.960 14.294 1.00 95.19 126 PRO A O 1
ATOM 1014 N N . ALA A 1 127 ? -16.143 -10.447 14.562 1.00 96.31 127 ALA A N 1
ATOM 1015 C CA . ALA A 1 127 ? -17.213 -9.490 14.300 1.00 96.31 127 ALA A CA 1
ATOM 1016 C C . ALA A 1 127 ? -17.200 -8.347 15.329 1.00 96.31 127 ALA A C 1
ATOM 1018 O O . ALA A 1 127 ? -16.957 -8.592 16.512 1.00 96.31 127 ALA A O 1
ATOM 1019 N N . ALA A 1 128 ? -17.478 -7.119 14.879 1.00 96.38 128 ALA A N 1
ATOM 1020 C CA . ALA A 1 128 ? -17.523 -5.918 15.721 1.00 96.38 128 ALA A CA 1
ATOM 1021 C C . ALA A 1 128 ? -16.286 -5.713 16.628 1.00 96.38 128 ALA A C 1
ATOM 1023 O O . ALA A 1 128 ? -16.395 -5.266 17.772 1.00 96.38 128 ALA A O 1
ATOM 1024 N N . SER A 1 129 ? -15.097 -6.047 16.123 1.00 96.69 129 SER A N 1
ATOM 1025 C CA . SER A 1 129 ? -13.827 -5.917 16.846 1.00 96.69 129 SER A CA 1
ATOM 1026 C C . SER A 1 129 ? -13.045 -4.650 16.502 1.00 96.69 129 SER A C 1
ATOM 1028 O O . SER A 1 129 ? -12.264 -4.183 17.330 1.00 96.69 129 SER A O 1
ATOM 1030 N N . LEU A 1 130 ? -13.268 -4.071 15.319 1.00 96.44 130 LEU A N 1
ATOM 1031 C CA . LEU A 1 130 ? -12.493 -2.950 14.793 1.00 96.44 130 LEU A CA 1
ATOM 1032 C C . LEU A 1 130 ? -13.196 -1.608 15.018 1.00 96.44 130 LEU A C 1
ATOM 1034 O O . LEU A 1 130 ? -14.379 -1.454 14.716 1.00 96.44 130 LEU A O 1
ATOM 1038 N N . ASP A 1 131 ? -12.439 -0.625 15.505 1.00 96.81 131 ASP A N 1
ATOM 1039 C CA . ASP A 1 131 ? -12.886 0.766 15.667 1.00 96.81 131 ASP A CA 1
ATOM 1040 C C . ASP A 1 131 ? -12.815 1.580 14.369 1.00 96.81 131 ASP A C 1
ATOM 1042 O O . ASP A 1 131 ? -13.472 2.610 14.257 1.00 96.81 131 ASP A O 1
ATOM 1046 N N . ALA A 1 132 ? -12.018 1.133 13.397 1.00 95.81 132 ALA A N 1
ATOM 1047 C CA . ALA A 1 132 ? -11.923 1.703 12.058 1.00 95.81 132 ALA A CA 1
ATOM 1048 C C . ALA A 1 132 ? -11.215 0.724 11.110 1.00 95.81 132 ALA A C 1
ATOM 1050 O O . ALA A 1 132 ? -10.414 -0.110 11.540 1.00 95.81 132 ALA A O 1
ATOM 1051 N N . VAL A 1 133 ? -11.457 0.877 9.810 1.00 95.44 133 VAL A N 1
ATOM 1052 C CA . VAL A 1 133 ? -10.693 0.238 8.733 1.00 95.44 133 VAL A CA 1
ATOM 1053 C C . VAL A 1 133 ? -10.177 1.339 7.816 1.00 95.44 133 VAL A C 1
ATOM 1055 O O . VAL A 1 133 ? -10.959 2.122 7.288 1.00 95.44 133 VAL A O 1
ATOM 1058 N N . LEU A 1 134 ? -8.860 1.398 7.626 1.00 94.12 134 LEU A N 1
ATOM 1059 C CA . LEU A 1 134 ? -8.193 2.333 6.718 1.00 94.12 134 LEU A CA 1
ATOM 1060 C C . LEU A 1 134 ? -7.503 1.520 5.621 1.00 94.12 134 LEU A C 1
ATOM 1062 O O . LEU A 1 134 ? -6.695 0.645 5.937 1.00 94.12 134 LEU A O 1
ATOM 1066 N N . SER A 1 135 ? -7.825 1.767 4.350 1.00 91.25 135 SER A N 1
ATOM 1067 C CA . SER A 1 135 ? -7.337 0.937 3.242 1.00 91.25 135 SER A CA 1
ATOM 1068 C C . SER A 1 135 ? -6.940 1.739 2.001 1.00 91.25 135 SER A C 1
ATOM 1070 O O . SER A 1 135 ? -7.526 2.769 1.691 1.00 91.25 135 SER A O 1
ATOM 1072 N N . ASP A 1 136 ? -5.967 1.229 1.256 1.00 89.31 136 ASP A N 1
ATOM 1073 C CA . ASP A 1 136 ? -5.639 1.658 -0.106 1.00 89.31 136 ASP A CA 1
ATOM 1074 C C . ASP A 1 136 ? -5.755 0.413 -1.003 1.00 89.31 136 ASP A C 1
ATOM 1076 O O . ASP A 1 136 ? -4.767 -0.304 -1.193 1.00 89.31 136 ASP A O 1
ATOM 1080 N N . PRO A 1 137 ? -6.983 0.030 -1.412 1.00 88.19 137 PRO A N 1
ATOM 1081 C CA . PRO A 1 137 ? -7.224 -1.219 -2.122 1.00 88.19 137 PRO A CA 1
ATOM 1082 C C . PRO A 1 137 ? -6.456 -1.289 -3.449 1.00 88.19 137 PRO A C 1
ATOM 1084 O O . PRO A 1 137 ? -6.145 -0.262 -4.054 1.00 88.19 137 PRO A O 1
ATOM 1087 N N . PRO A 1 138 ? -6.173 -2.505 -3.948 1.00 85.88 138 PRO A N 1
ATOM 1088 C CA . PRO A 1 138 ? -5.465 -2.669 -5.209 1.00 85.88 138 PRO A CA 1
ATOM 1089 C C . PRO A 1 138 ? -6.222 -1.996 -6.360 1.00 85.88 138 PRO A C 1
ATOM 1091 O O . PRO A 1 138 ? -7.438 -2.114 -6.483 1.00 85.88 138 PRO A O 1
ATOM 1094 N N . TYR A 1 139 ? -5.491 -1.304 -7.230 1.00 83.38 139 TYR A N 1
ATOM 1095 C CA . TYR A 1 139 ? -6.051 -0.594 -8.378 1.00 83.38 139 TYR A CA 1
ATOM 1096 C C . TYR A 1 139 ? -6.236 -1.544 -9.561 1.00 83.38 139 TYR A C 1
ATOM 1098 O O . TYR A 1 139 ? -5.300 -2.248 -9.955 1.00 83.38 139 TYR A O 1
ATOM 1106 N N . PHE A 1 140 ? -7.425 -1.545 -10.167 1.00 82.88 140 PHE A N 1
ATOM 1107 C CA . PHE A 1 140 ? -7.694 -2.381 -11.333 1.00 82.88 140 PHE A CA 1
ATOM 1108 C C . PHE A 1 140 ? -6.763 -1.986 -12.489 1.00 82.88 140 PHE A C 1
ATOM 1110 O O . PHE A 1 140 ? -6.606 -0.808 -12.775 1.00 82.88 140 PHE A O 1
ATOM 1117 N N . GLY A 1 141 ? -6.113 -2.958 -13.137 1.00 71.88 141 GLY A N 1
ATOM 1118 C CA . GLY A 1 141 ? -5.349 -2.733 -14.375 1.00 71.88 141 GLY A CA 1
ATOM 1119 C C . GLY A 1 141 ? -4.081 -1.877 -14.285 1.00 71.88 141 GLY A C 1
ATOM 1120 O O . GLY A 1 141 ? -3.452 -1.673 -15.317 1.00 71.88 141 GLY A O 1
ATOM 1121 N N . ASN A 1 142 ? -3.684 -1.386 -13.106 1.00 62.66 142 ASN A N 1
ATOM 1122 C CA . ASN A 1 142 ? -2.699 -0.303 -13.044 1.00 62.66 142 ASN A CA 1
ATOM 1123 C C . ASN A 1 142 ? -1.236 -0.797 -13.066 1.00 62.66 142 ASN A C 1
ATOM 1125 O O . ASN A 1 142 ? -0.440 -0.298 -13.855 1.00 62.66 142 ASN A O 1
ATOM 1129 N N . VAL A 1 143 ? -0.859 -1.785 -12.236 1.00 69.38 143 VAL A N 1
ATOM 1130 C CA . VAL A 1 143 ? 0.520 -2.328 -12.167 1.00 69.38 143 VAL A CA 1
ATOM 1131 C C . VAL A 1 143 ? 0.523 -3.763 -11.615 1.00 69.38 143 VAL A C 1
ATOM 1133 O O . VAL A 1 143 ? -0.088 -4.019 -10.579 1.00 69.38 143 VAL A O 1
ATOM 1136 N N . GLN A 1 144 ? 1.268 -4.688 -12.241 1.00 76.06 144 GLN A N 1
ATOM 1137 C CA . GLN A 1 144 ? 1.546 -6.025 -11.679 1.00 76.06 144 GLN A CA 1
ATOM 1138 C C . GLN A 1 144 ? 2.629 -5.948 -10.588 1.00 76.06 144 GLN A C 1
ATOM 1140 O O . GLN A 1 144 ? 3.775 -6.352 -10.796 1.00 76.06 144 GLN A O 1
ATOM 1145 N N . TYR A 1 145 ? 2.299 -5.378 -9.425 1.00 77.50 145 TYR A N 1
ATOM 1146 C CA . TYR A 1 145 ? 3.286 -5.149 -8.363 1.00 77.50 145 TYR A CA 1
ATOM 1147 C C . TYR A 1 145 ? 3.965 -6.433 -7.894 1.00 77.50 145 TYR A C 1
ATOM 1149 O O . TYR A 1 145 ? 5.176 -6.406 -7.675 1.00 77.50 145 TYR A O 1
ATOM 1157 N N . ALA A 1 146 ? 3.239 -7.550 -7.782 1.00 82.12 146 ALA A N 1
ATOM 1158 C CA . ALA A 1 146 ? 3.849 -8.821 -7.415 1.00 82.12 146 ALA A CA 1
ATOM 1159 C C . ALA A 1 146 ? 4.964 -9.203 -8.401 1.00 82.12 146 ALA A C 1
ATOM 1161 O O . ALA A 1 146 ? 6.101 -9.417 -7.984 1.00 82.12 146 ALA A O 1
ATOM 1162 N N . GLU A 1 147 ? 4.684 -9.183 -9.707 1.00 83.19 147 GLU A N 1
ATOM 1163 C CA . GLU A 1 147 ? 5.664 -9.546 -10.736 1.00 83.19 147 GLU A CA 1
ATOM 1164 C C . GLU A 1 147 ? 6.913 -8.658 -10.718 1.00 83.19 147 GLU A C 1
ATOM 1166 O O . GLU A 1 147 ? 8.022 -9.162 -10.892 1.00 83.19 147 GLU A O 1
ATOM 1171 N N . LEU A 1 148 ? 6.752 -7.354 -10.480 1.00 86.31 148 LEU A N 1
ATOM 1172 C CA . LEU A 1 148 ? 7.881 -6.432 -10.356 1.00 86.31 148 LEU A CA 1
ATOM 1173 C C . LEU A 1 148 ? 8.679 -6.697 -9.073 1.00 86.31 148 LEU A C 1
ATOM 1175 O O . LEU A 1 148 ? 9.909 -6.737 -9.092 1.00 86.31 148 LEU A O 1
ATOM 1179 N N . MET A 1 149 ? 7.991 -6.919 -7.952 1.00 88.31 149 MET A N 1
ATOM 1180 C CA . MET A 1 149 ? 8.626 -7.081 -6.643 1.00 88.31 149 MET A CA 1
ATOM 1181 C C . MET A 1 149 ? 9.364 -8.410 -6.473 1.00 88.31 149 MET A C 1
ATOM 1183 O O . MET A 1 149 ? 10.228 -8.482 -5.597 1.00 88.31 149 MET A O 1
ATOM 1187 N N . ASP A 1 150 ? 9.124 -9.411 -7.329 1.00 89.62 150 ASP A N 1
ATOM 1188 C CA . ASP A 1 150 ? 9.933 -10.639 -7.381 1.00 89.62 150 ASP A CA 1
ATOM 1189 C C . ASP A 1 150 ? 11.436 -10.322 -7.517 1.00 89.62 150 ASP A C 1
ATOM 1191 O O . ASP A 1 150 ? 12.270 -10.988 -6.896 1.00 89.62 150 ASP A O 1
ATOM 1195 N N . PHE A 1 151 ? 11.787 -9.244 -8.235 1.00 90.50 151 PHE A N 1
ATOM 1196 C CA . PHE A 1 151 ? 13.166 -8.763 -8.362 1.00 90.50 151 PHE A CA 1
ATOM 1197 C C . PHE A 1 151 ? 13.825 -8.504 -7.000 1.00 90.50 151 PHE A C 1
ATOM 1199 O O . PHE A 1 151 ? 14.930 -8.979 -6.748 1.00 90.50 151 PHE A O 1
ATOM 1206 N N . CYS A 1 152 ? 13.148 -7.787 -6.098 1.00 90.88 152 CYS A N 1
ATOM 1207 C CA . CYS A 1 152 ? 13.653 -7.517 -4.749 1.00 90.88 152 CYS A CA 1
ATOM 1208 C C . CYS A 1 152 ? 13.490 -8.738 -3.830 1.00 90.88 152 CYS A C 1
ATOM 1210 O O . CYS A 1 152 ? 14.359 -9.030 -3.004 1.00 90.88 152 CYS A O 1
ATOM 1212 N N . TYR A 1 153 ? 12.374 -9.455 -3.969 1.00 89.44 153 TYR A N 1
ATOM 1213 C CA . TYR A 1 153 ? 11.964 -10.537 -3.080 1.00 89.44 153 TYR A CA 1
ATOM 1214 C C . TYR A 1 153 ? 12.960 -11.696 -3.048 1.00 89.44 153 TYR A C 1
ATOM 1216 O O . TYR A 1 153 ? 13.287 -12.182 -1.965 1.00 89.44 153 TYR A O 1
ATOM 1224 N N . VAL A 1 154 ? 13.503 -12.106 -4.199 1.00 89.81 154 VAL A N 1
ATOM 1225 C CA . VAL A 1 154 ? 14.466 -13.220 -4.270 1.00 89.81 154 VAL A CA 1
ATOM 1226 C C . VAL A 1 154 ? 15.716 -12.943 -3.425 1.00 89.81 154 VAL A C 1
ATOM 1228 O O . VAL A 1 154 ? 16.221 -13.849 -2.754 1.00 89.81 154 VAL A O 1
ATOM 1231 N N . TRP A 1 155 ? 16.191 -11.695 -3.395 1.00 89.44 155 TRP A N 1
ATOM 1232 C CA . TRP A 1 155 ? 17.335 -11.291 -2.572 1.00 89.44 155 TRP A CA 1
ATOM 1233 C C . TRP A 1 155 ? 16.979 -11.211 -1.088 1.00 89.44 155 TRP A C 1
ATOM 1235 O O . TRP A 1 155 ? 17.716 -11.737 -0.253 1.00 89.44 155 TRP A O 1
ATOM 1245 N N . LEU A 1 156 ? 15.831 -10.616 -0.750 1.00 88.50 156 LEU A N 1
ATOM 1246 C CA . LEU A 1 156 ? 15.355 -10.543 0.636 1.00 88.50 156 LEU A CA 1
ATOM 1247 C C . LEU A 1 156 ? 15.154 -11.933 1.241 1.00 88.50 156 LEU A C 1
ATOM 1249 O O . LEU A 1 156 ? 15.614 -12.187 2.350 1.00 88.50 156 LEU A O 1
ATOM 1253 N N . ARG A 1 157 ? 14.532 -12.851 0.495 1.00 86.38 157 ARG A N 1
ATOM 1254 C CA . ARG A 1 157 ? 14.286 -14.232 0.923 1.00 86.38 157 ARG A CA 1
ATOM 1255 C C . ARG A 1 157 ? 15.577 -14.956 1.305 1.00 86.38 157 ARG A C 1
ATOM 1257 O O . ARG A 1 157 ? 15.585 -15.712 2.272 1.00 86.38 157 ARG A O 1
ATOM 1264 N N . ARG A 1 158 ? 16.672 -14.716 0.574 1.00 85.75 158 ARG A N 1
ATOM 1265 C CA . ARG A 1 158 ? 17.992 -15.296 0.884 1.00 85.75 158 ARG A CA 1
ATOM 1266 C C . ARG A 1 158 ? 18.596 -14.739 2.174 1.00 85.75 158 ARG A C 1
ATOM 1268 O O . ARG A 1 158 ? 19.288 -15.470 2.869 1.00 85.75 158 ARG A O 1
ATOM 1275 N N . LEU A 1 159 ? 18.352 -13.467 2.482 1.00 84.31 159 LEU A N 1
ATOM 1276 C CA . LEU A 1 159 ? 18.977 -12.769 3.611 1.00 84.31 159 LEU A CA 1
ATOM 1277 C C . LEU A 1 159 ? 18.165 -12.840 4.907 1.00 84.31 159 LEU A C 1
ATOM 1279 O O . LEU A 1 159 ? 18.733 -12.737 5.988 1.00 84.31 159 LEU A O 1
ATOM 1283 N N . VAL A 1 160 ? 16.845 -12.990 4.805 1.00 78.19 160 VAL A N 1
ATOM 1284 C CA . VAL A 1 160 ? 15.905 -12.975 5.941 1.00 78.19 160 VAL A CA 1
ATOM 1285 C C . VAL A 1 160 ? 15.479 -14.401 6.350 1.00 78.19 160 VAL A C 1
ATOM 1287 O O . VAL A 1 160 ? 14.578 -14.551 7.164 1.00 78.19 160 VAL A O 1
ATOM 1290 N N . SER A 1 161 ? 16.111 -15.449 5.795 1.00 65.06 161 SER A N 1
ATOM 1291 C CA . SER A 1 161 ? 15.757 -16.884 5.896 1.00 65.06 161 SER A CA 1
ATOM 1292 C C . SER A 1 161 ? 14.844 -17.294 7.075 1.00 65.06 161 SER A C 1
ATOM 1294 O O . SER A 1 161 ? 15.209 -17.095 8.233 1.00 65.06 161 SER A O 1
ATOM 1296 N N . GLU A 1 162 ? 13.695 -17.908 6.746 1.00 57.41 162 GLU A N 1
ATOM 1297 C CA . GLU A 1 162 ? 12.663 -18.620 7.549 1.00 57.41 162 GLU A CA 1
ATOM 1298 C C . GLU A 1 162 ? 12.155 -18.055 8.891 1.00 57.41 162 GLU A C 1
ATOM 1300 O O . GLU A 1 162 ? 11.104 -18.486 9.365 1.00 57.41 162 GLU A O 1
ATOM 1305 N N . THR A 1 163 ? 12.806 -17.064 9.494 1.00 57.22 163 THR A N 1
ATOM 1306 C CA . THR A 1 163 ? 12.433 -16.520 10.814 1.00 57.22 163 THR A CA 1
ATOM 1307 C C . THR A 1 163 ? 11.101 -15.770 10.798 1.00 57.22 163 THR A C 1
ATOM 1309 O O . THR A 1 163 ? 10.491 -15.563 11.843 1.00 57.22 163 THR A O 1
ATOM 1312 N N . SER A 1 164 ? 10.605 -15.418 9.612 1.00 62.25 164 SER A N 1
ATOM 1313 C CA . SER A 1 164 ? 9.245 -14.938 9.394 1.00 62.25 164 SER A CA 1
ATOM 1314 C C . SER A 1 164 ? 8.593 -15.790 8.306 1.00 62.25 164 SER A C 1
ATOM 1316 O O . SER A 1 164 ? 9.137 -15.945 7.213 1.00 62.25 164 SER A O 1
ATOM 1318 N N . GLY A 1 165 ? 7.410 -16.350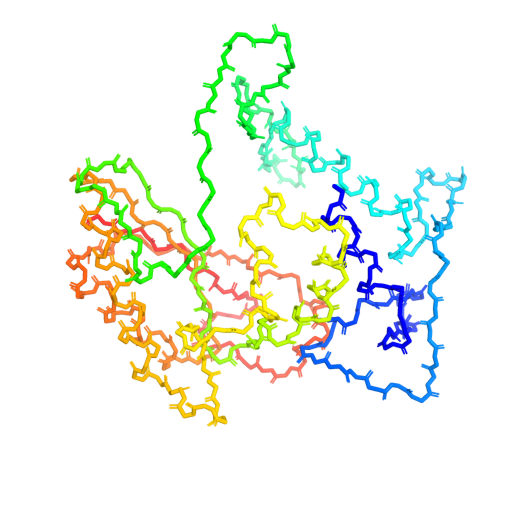 8.576 1.00 69.50 165 GLY A N 1
ATOM 1319 C CA . GLY A 1 165 ? 6.662 -17.143 7.590 1.00 69.50 165 GLY A CA 1
ATOM 1320 C C . GLY A 1 165 ? 6.381 -16.402 6.270 1.00 69.50 165 GLY A C 1
ATOM 1321 O O . GLY A 1 165 ? 6.107 -17.044 5.261 1.00 69.50 165 GLY A O 1
ATOM 1322 N N . ALA A 1 166 ? 6.532 -15.073 6.258 1.00 74.75 166 ALA A N 1
ATOM 1323 C CA . ALA A 1 166 ? 6.356 -14.192 5.106 1.00 74.75 166 ALA A CA 1
ATOM 1324 C C . ALA A 1 166 ? 7.278 -14.498 3.904 1.00 74.75 166 ALA A C 1
ATOM 1326 O O . ALA A 1 166 ? 6.906 -14.187 2.779 1.00 74.75 166 ALA A O 1
ATOM 1327 N N . PHE A 1 167 ? 8.446 -15.127 4.105 1.00 79.81 167 PHE A N 1
ATOM 1328 C CA . PHE A 1 167 ? 9.383 -15.471 3.015 1.00 79.81 167 PHE A CA 1
ATOM 1329 C C . PHE A 1 167 ? 9.359 -16.959 2.615 1.00 79.81 167 PHE A C 1
ATOM 1331 O O . PHE A 1 167 ? 10.270 -17.447 1.938 1.00 79.81 167 PHE A O 1
ATOM 1338 N N . ARG A 1 168 ? 8.323 -17.704 3.034 1.00 81.25 168 ARG A N 1
ATOM 1339 C CA . ARG A 1 168 ? 8.169 -19.133 2.702 1.00 81.25 168 ARG A CA 1
ATOM 1340 C C . ARG A 1 168 ? 7.919 -19.359 1.215 1.00 81.25 168 ARG A C 1
ATOM 1342 O O . ARG A 1 168 ? 8.501 -20.277 0.639 1.00 81.25 168 ARG A O 1
ATOM 1349 N N . SER A 1 169 ? 7.091 -18.516 0.597 1.00 83.44 169 SER A N 1
ATOM 1350 C CA . SER A 1 169 ? 6.794 -18.614 -0.834 1.00 83.44 169 SER A CA 1
ATOM 1351 C C . SER A 1 169 ? 8.057 -18.411 -1.672 1.00 83.44 169 SER A C 1
ATOM 1353 O O . SER A 1 169 ? 8.960 -17.656 -1.303 1.00 83.44 169 SER A O 1
ATOM 1355 N N . THR A 1 170 ? 8.139 -19.066 -2.824 1.00 86.81 170 THR A N 1
ATOM 1356 C CA . THR A 1 170 ? 9.240 -18.868 -3.776 1.00 86.81 170 THR A CA 1
ATOM 1357 C C . THR A 1 170 ? 9.071 -17.609 -4.627 1.00 86.81 170 THR A C 1
ATOM 1359 O O . THR A 1 170 ? 10.036 -17.195 -5.262 1.00 86.81 170 THR A O 1
ATOM 1362 N N . SER A 1 171 ? 7.882 -16.998 -4.624 1.00 87.75 171 SER A N 1
ATOM 1363 C CA . SER A 1 171 ? 7.536 -15.784 -5.375 1.00 87.75 171 SER A CA 1
ATOM 1364 C C . SER A 1 171 ? 6.511 -14.943 -4.605 1.00 87.75 171 SER A C 1
ATOM 1366 O O . SER A 1 171 ? 5.759 -15.467 -3.778 1.00 87.75 171 SER A O 1
ATOM 1368 N N . THR A 1 172 ? 6.477 -13.643 -4.881 1.00 86.31 172 THR A N 1
ATOM 1369 C CA . THR A 1 172 ? 5.437 -12.709 -4.412 1.00 86.31 172 THR A CA 1
ATOM 1370 C C . THR A 1 172 ? 4.097 -12.918 -5.118 1.00 86.31 172 THR A C 1
ATOM 1372 O O . THR A 1 172 ? 3.069 -12.457 -4.624 1.00 86.31 172 THR A O 1
ATOM 1375 N N . ARG A 1 173 ? 4.091 -13.599 -6.271 1.00 85.75 173 ARG A N 1
ATOM 1376 C CA . ARG A 1 173 ? 2.888 -13.862 -7.064 1.00 85.75 173 ARG A CA 1
ATOM 1377 C C . ARG A 1 173 ? 1.948 -14.792 -6.311 1.00 85.75 173 ARG A C 1
ATOM 1379 O O . ARG A 1 173 ? 2.365 -15.824 -5.785 1.00 85.75 173 ARG A O 1
ATOM 1386 N N . ASN A 1 174 ? 0.662 -14.454 -6.318 1.00 82.19 174 ASN A N 1
ATOM 1387 C CA . ASN A 1 174 ? -0.377 -15.266 -5.698 1.00 82.19 174 ASN A CA 1
ATOM 1388 C C . ASN A 1 174 ? -1.512 -15.555 -6.693 1.00 82.19 174 ASN A C 1
ATOM 1390 O O . ASN A 1 174 ? -1.949 -14.681 -7.446 1.00 82.19 174 ASN A O 1
ATOM 1394 N N . ALA A 1 175 ? -2.011 -16.794 -6.683 1.00 75.88 175 ALA A N 1
ATOM 1395 C CA . ALA A 1 175 ? -3.152 -17.223 -7.492 1.00 75.88 175 ALA A CA 1
ATOM 1396 C C . ALA A 1 175 ? -4.447 -16.447 -7.175 1.00 75.88 175 ALA A C 1
ATOM 1398 O O . ALA A 1 175 ? -5.303 -16.332 -8.048 1.00 75.88 175 ALA A O 1
ATOM 1399 N N . ASN A 1 176 ? -4.536 -15.847 -5.989 1.00 76.31 176 ASN A N 1
ATOM 1400 C CA . ASN A 1 176 ? -5.679 -15.064 -5.523 1.00 76.31 176 ASN A CA 1
ATOM 1401 C C . ASN A 1 176 ? -5.386 -13.553 -5.473 1.00 76.31 176 ASN A C 1
ATOM 1403 O O . ASN A 1 176 ? -6.082 -12.808 -4.790 1.00 76.31 176 ASN A O 1
ATOM 1407 N N . GLU A 1 177 ? -4.325 -13.086 -6.137 1.00 79.69 177 GLU A N 1
ATOM 1408 C CA . GLU A 1 177 ? -4.012 -11.657 -6.191 1.00 79.69 177 GLU A CA 1
ATOM 1409 C C . GLU A 1 177 ? -5.119 -10.885 -6.928 1.00 79.69 177 GLU A C 1
ATOM 1411 O O . GLU A 1 177 ? -5.503 -11.221 -8.053 1.00 79.69 177 GLU A O 1
ATOM 1416 N N . LEU A 1 178 ? -5.622 -9.828 -6.284 1.00 81.25 178 LEU A N 1
ATOM 1417 C CA . LEU A 1 178 ? -6.677 -8.965 -6.811 1.00 81.25 178 LEU A CA 1
ATOM 1418 C C . LEU A 1 178 ? -6.104 -7.896 -7.741 1.00 81.25 178 LEU A C 1
ATOM 1420 O O . LEU A 1 178 ? -6.154 -6.701 -7.466 1.00 81.25 178 LEU A O 1
ATOM 1424 N N . THR A 1 179 ? -5.558 -8.346 -8.862 1.00 74.81 179 THR A N 1
ATOM 1425 C CA . THR A 1 179 ? -5.092 -7.501 -9.962 1.00 74.81 179 THR A CA 1
ATOM 1426 C C . THR A 1 179 ? -5.709 -7.980 -11.271 1.00 74.81 179 THR A C 1
ATOM 1428 O O . THR A 1 179 ? -6.058 -9.152 -11.432 1.00 74.81 179 THR A O 1
ATOM 1431 N N . SER A 1 180 ? -5.864 -7.060 -12.224 1.00 72.25 180 SER A N 1
ATOM 1432 C CA . SER A 1 180 ? -6.210 -7.434 -13.599 1.00 72.25 180 SER A CA 1
ATOM 1433 C C . SER A 1 180 ? -4.997 -8.090 -14.236 1.00 72.25 180 SER A C 1
ATOM 1435 O O . SER A 1 180 ? -3.932 -7.487 -14.223 1.00 72.25 180 SER A O 1
ATOM 1437 N N . ASN A 1 181 ? -5.124 -9.291 -14.789 1.00 69.31 181 ASN A N 1
ATOM 1438 C CA . ASN A 1 181 ? -4.024 -9.971 -15.469 1.00 69.31 181 ASN A CA 1
ATOM 1439 C C . ASN A 1 181 ? -4.578 -10.750 -16.664 1.00 69.31 181 ASN A C 1
ATOM 1441 O O . ASN A 1 181 ? -5.272 -11.753 -16.494 1.00 69.31 181 ASN A O 1
ATOM 1445 N N . ILE A 1 182 ? -4.266 -10.275 -17.873 1.00 66.81 182 ILE A N 1
ATOM 1446 C CA . ILE A 1 182 ? -4.777 -10.839 -19.132 1.00 66.81 182 ILE A CA 1
ATOM 1447 C C . ILE A 1 182 ? -4.320 -12.292 -19.295 1.00 66.81 182 ILE A C 1
ATOM 1449 O O . ILE A 1 182 ? -5.129 -13.159 -19.614 1.00 66.81 182 ILE A O 1
ATOM 1453 N N . THR A 1 183 ? -3.043 -12.572 -19.020 1.00 65.38 183 THR A N 1
ATOM 1454 C CA . THR A 1 183 ? -2.447 -13.910 -19.147 1.00 65.38 183 THR A CA 1
ATOM 1455 C C . THR A 1 183 ? -3.096 -14.916 -18.198 1.00 65.38 183 THR A C 1
ATOM 1457 O O . THR A 1 183 ? -3.217 -16.090 -18.531 1.00 65.38 183 THR A O 1
ATOM 1460 N N . MET A 1 184 ? -3.547 -14.458 -17.028 1.00 64.94 184 MET A N 1
ATOM 1461 C CA . MET A 1 184 ? -4.252 -15.283 -16.044 1.00 64.94 184 MET A CA 1
ATOM 1462 C C . MET A 1 184 ? -5.782 -15.221 -16.177 1.00 64.94 184 MET A C 1
ATOM 1464 O O . MET A 1 184 ? -6.478 -15.701 -15.285 1.00 64.94 184 MET A O 1
ATOM 1468 N N . ALA A 1 185 ? -6.309 -14.613 -17.248 1.00 69.88 185 ALA A N 1
ATOM 1469 C CA . ALA A 1 185 ? -7.741 -14.388 -17.469 1.00 69.88 185 ALA A CA 1
ATOM 1470 C C . ALA A 1 185 ? -8.463 -13.697 -16.288 1.00 69.88 185 ALA A C 1
ATOM 1472 O O . ALA A 1 185 ? -9.659 -13.887 -16.069 1.00 69.88 185 ALA A O 1
ATOM 1473 N N . ARG A 1 186 ? -7.747 -12.865 -15.522 1.00 77.06 186 ARG A N 1
ATOM 1474 C CA . ARG A 1 186 ? -8.312 -12.082 -14.418 1.00 77.06 186 ARG A CA 1
ATOM 1475 C C . ARG A 1 186 ? -8.833 -10.758 -14.945 1.00 77.06 186 ARG A C 1
ATOM 1477 O O . ARG A 1 186 ? -8.074 -9.806 -15.121 1.00 77.06 186 ARG A O 1
ATOM 1484 N N . GLY A 1 187 ? -10.131 -10.736 -15.218 1.00 82.38 187 GLY A N 1
ATOM 1485 C CA . GLY A 1 187 ? -10.860 -9.551 -15.654 1.00 82.38 187 GLY A CA 1
ATOM 1486 C C . GLY A 1 187 ? -11.551 -8.805 -14.512 1.00 82.38 187 GLY A C 1
ATOM 1487 O O . GLY A 1 187 ? -11.264 -8.999 -13.329 1.00 82.38 187 GLY A O 1
ATOM 1488 N N . LEU A 1 188 ? -12.497 -7.953 -14.900 1.00 86.12 188 LEU A N 1
ATOM 1489 C CA . LEU A 1 188 ? -13.286 -7.124 -13.992 1.00 86.12 188 LEU A CA 1
ATOM 1490 C C . LEU A 1 188 ? -14.101 -7.957 -12.989 1.00 86.12 188 LEU A C 1
ATOM 1492 O O . LEU A 1 188 ? -14.193 -7.576 -11.826 1.00 86.12 188 LEU A O 1
ATOM 1496 N N . ASP A 1 189 ? -14.629 -9.109 -13.405 1.00 88.50 189 ASP A N 1
ATOM 1497 C CA . ASP A 1 189 ? -15.471 -9.964 -12.555 1.00 88.50 189 ASP A CA 1
ATOM 1498 C C . ASP A 1 189 ? -14.689 -10.570 -11.387 1.00 88.50 189 ASP A C 1
ATOM 1500 O O . ASP A 1 189 ? -15.121 -10.483 -10.241 1.00 88.50 189 ASP A O 1
ATOM 1504 N N . HIS A 1 190 ? -13.496 -11.115 -11.654 1.00 87.88 190 HIS A N 1
ATOM 1505 C CA . HIS A 1 190 ? -12.613 -11.652 -10.612 1.00 87.88 190 HIS A CA 1
ATOM 1506 C C . HIS A 1 190 ? -12.216 -10.561 -9.610 1.00 87.88 190 HIS A C 1
ATOM 1508 O O . HIS A 1 190 ? -12.214 -10.780 -8.399 1.00 87.88 190 HIS A O 1
ATOM 1514 N N . PHE A 1 191 ? -11.896 -9.367 -10.117 1.00 90.50 191 PHE A N 1
ATOM 1515 C CA . PHE A 1 191 ? -11.561 -8.230 -9.268 1.00 90.50 191 PHE A CA 1
ATOM 1516 C C . PHE A 1 191 ? -12.759 -7.787 -8.414 1.00 90.50 191 PHE A C 1
ATOM 1518 O O . PHE A 1 191 ? -12.594 -7.594 -7.213 1.00 90.50 191 PHE A O 1
ATOM 1525 N N . THR A 1 192 ? -13.957 -7.702 -9.004 1.00 92.94 192 THR A N 1
ATOM 1526 C CA . THR A 1 192 ? -15.213 -7.381 -8.302 1.00 92.94 192 THR A CA 1
ATOM 1527 C C . THR A 1 192 ? -15.512 -8.384 -7.197 1.00 92.94 192 THR A C 1
ATOM 1529 O O . THR A 1 192 ? -15.683 -7.986 -6.052 1.00 92.94 192 THR A O 1
ATOM 1532 N N . GLN A 1 193 ? -15.495 -9.684 -7.497 1.00 92.94 193 GLN A N 1
ATOM 1533 C CA . GLN A 1 193 ? -15.756 -10.726 -6.500 1.00 92.94 193 GLN A CA 1
ATOM 1534 C C 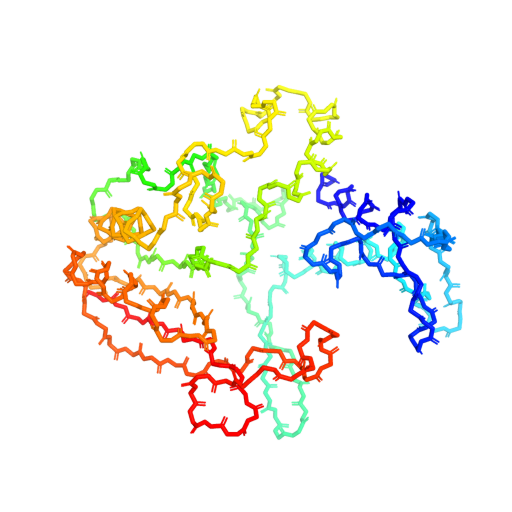. GLN A 1 193 ? -14.775 -10.647 -5.328 1.00 92.94 193 GLN A C 1
ATOM 1536 O O . GLN A 1 193 ? -15.173 -10.692 -4.166 1.00 92.94 193 GLN A O 1
ATOM 1541 N N . GLY A 1 194 ? -13.486 -10.489 -5.630 1.00 92.94 194 GLY A N 1
ATOM 1542 C CA . GLY A 1 194 ? -12.461 -10.407 -4.603 1.00 92.94 194 GLY A CA 1
ATOM 1543 C C . GLY A 1 194 ? -12.563 -9.158 -3.735 1.00 92.94 194 GLY A C 1
ATOM 1544 O O . GLY A 1 194 ? -12.444 -9.258 -2.516 1.00 92.94 194 GLY A O 1
ATOM 1545 N N . ILE A 1 195 ? -12.789 -7.984 -4.335 1.00 93.81 195 ILE A N 1
ATOM 1546 C CA . ILE A 1 195 ? -12.882 -6.737 -3.570 1.00 93.81 195 ILE A CA 1
ATOM 1547 C C . ILE A 1 195 ? -14.186 -6.661 -2.763 1.00 93.81 195 ILE A C 1
ATOM 1549 O O . ILE A 1 195 ? -14.136 -6.214 -1.617 1.00 93.81 195 ILE A O 1
ATOM 1553 N N . SER A 1 196 ? -15.302 -7.197 -3.279 1.00 95.00 196 SER A N 1
ATOM 1554 C CA . SER A 1 196 ? -16.548 -7.382 -2.516 1.00 95.00 196 SER A CA 1
ATOM 1555 C C . SER A 1 196 ? -16.332 -8.268 -1.290 1.00 95.00 196 SER A C 1
ATOM 1557 O O . SER A 1 196 ? -16.720 -7.883 -0.189 1.00 95.00 196 SER A O 1
ATOM 1559 N N . GLU A 1 197 ? -15.651 -9.410 -1.435 1.00 95.31 197 GLU A N 1
ATOM 1560 C CA . GLU A 1 197 ? -15.364 -10.313 -0.310 1.00 95.31 197 GLU A CA 1
ATOM 1561 C C . GLU A 1 197 ? -14.509 -9.630 0.769 1.00 95.31 197 GLU A C 1
ATOM 1563 O O . GLU A 1 197 ? -14.773 -9.770 1.966 1.00 95.31 197 GLU A O 1
ATOM 1568 N N . VAL A 1 198 ? -13.502 -8.847 0.363 1.00 95.44 198 VAL A N 1
ATOM 1569 C CA . VAL A 1 198 ? -12.692 -8.058 1.304 1.00 95.44 198 VAL A CA 1
ATOM 1570 C C . VAL A 1 198 ? -13.566 -7.040 2.033 1.00 95.44 198 VAL A C 1
ATOM 1572 O O . VAL A 1 198 ? -13.539 -6.994 3.261 1.00 95.44 198 VAL A O 1
ATOM 1575 N N . PHE A 1 199 ? -14.355 -6.244 1.311 1.00 95.38 199 PHE A N 1
ATOM 1576 C CA . PHE A 1 199 ? -15.177 -5.191 1.909 1.00 95.38 199 PHE A CA 1
ATOM 1577 C C . PHE A 1 199 ? -16.226 -5.769 2.858 1.00 95.38 199 PHE A C 1
ATOM 1579 O O . PHE A 1 199 ? -16.377 -5.263 3.968 1.00 95.38 199 PHE A O 1
ATOM 1586 N N . PHE A 1 200 ? -16.873 -6.873 2.482 1.00 95.25 200 PHE A N 1
ATOM 1587 C CA . PHE A 1 200 ? -17.827 -7.582 3.330 1.00 95.25 200 PHE A CA 1
ATOM 1588 C C . PHE A 1 200 ? -17.194 -8.041 4.654 1.00 95.25 200 PHE A C 1
ATOM 1590 O O . PHE A 1 200 ? -17.752 -7.818 5.731 1.00 95.25 200 PHE A O 1
ATOM 1597 N N . ARG A 1 201 ? -15.993 -8.634 4.607 1.00 95.62 201 ARG A N 1
ATOM 1598 C CA . ARG A 1 201 ? -15.265 -9.057 5.818 1.00 95.62 201 ARG A CA 1
ATOM 1599 C C . ARG A 1 201 ? -14.888 -7.885 6.707 1.00 95.62 201 ARG A C 1
ATOM 1601 O O . ARG A 1 201 ? -15.076 -7.963 7.921 1.00 95.62 201 ARG A O 1
ATOM 1608 N N . MET A 1 202 ? -14.379 -6.809 6.110 1.00 95.69 202 MET A N 1
ATOM 1609 C CA . MET A 1 202 ? -14.017 -5.601 6.849 1.00 95.69 202 MET A CA 1
ATOM 1610 C C . MET A 1 202 ? -15.251 -4.959 7.492 1.00 95.69 202 MET A C 1
ATOM 1612 O O . MET A 1 202 ? -15.206 -4.628 8.672 1.00 95.69 202 MET A O 1
ATOM 1616 N N . ALA A 1 203 ? -16.372 -4.876 6.770 1.00 94.88 203 ALA A N 1
ATOM 1617 C CA . ALA A 1 203 ? -17.644 -4.378 7.289 1.00 94.88 203 ALA A CA 1
ATOM 1618 C C . ALA A 1 203 ? -18.165 -5.224 8.459 1.00 94.88 203 ALA A C 1
ATOM 1620 O O . ALA A 1 203 ? -18.538 -4.684 9.495 1.00 94.88 203 ALA A O 1
ATOM 1621 N N . LYS A 1 204 ? -18.111 -6.557 8.358 1.00 95.69 204 LYS A N 1
ATOM 1622 C CA . LYS A 1 204 ? -18.499 -7.457 9.456 1.00 95.69 204 LYS A CA 1
ATOM 1623 C C . LYS A 1 204 ? -17.620 -7.284 10.703 1.00 95.69 204 LYS A C 1
ATOM 1625 O O . LYS A 1 204 ? -18.096 -7.437 11.830 1.00 95.69 204 LYS A O 1
ATOM 1630 N N . ALA A 1 205 ? -16.330 -7.018 10.511 1.00 97.06 205 ALA A N 1
ATOM 1631 C CA . ALA A 1 205 ? -15.377 -6.825 11.598 1.00 97.06 205 ALA A CA 1
ATOM 1632 C C . ALA A 1 205 ? -15.497 -5.445 12.267 1.00 97.06 205 ALA A C 1
ATOM 1634 O O . ALA A 1 205 ? -15.073 -5.298 13.414 1.00 97.06 205 ALA A O 1
ATOM 1635 N N . LEU A 1 206 ? -16.081 -4.451 11.593 1.00 96.69 206 LEU A N 1
ATOM 1636 C CA . LEU A 1 206 ? -16.305 -3.115 12.141 1.00 96.69 206 LEU A CA 1
ATOM 1637 C C . LEU A 1 206 ? -17.381 -3.116 13.229 1.00 96.69 206 LEU A C 1
ATOM 1639 O O . LEU A 1 206 ? -18.401 -3.802 13.144 1.00 96.69 206 LEU A O 1
ATOM 1643 N N . LYS A 1 207 ? -17.153 -2.322 14.279 1.00 96.62 207 LYS A N 1
ATOM 1644 C CA . LYS A 1 207 ? -18.196 -1.989 15.256 1.00 96.62 207 LYS A CA 1
ATOM 1645 C C . LYS A 1 207 ? -19.314 -1.190 14.566 1.00 96.62 207 LYS A C 1
ATOM 1647 O O . LYS A 1 207 ? -19.021 -0.424 13.649 1.00 96.62 207 LYS A O 1
ATOM 1652 N N . PRO A 1 208 ? -20.581 -1.301 15.009 1.00 92.94 208 PRO A N 1
ATOM 1653 C CA . PRO A 1 208 ? -21.662 -0.492 14.450 1.00 92.94 208 PRO A CA 1
ATOM 1654 C C . PRO A 1 208 ? -21.326 1.008 14.479 1.00 92.94 208 PRO A C 1
ATOM 1656 O O . PRO A 1 208 ? -20.992 1.543 15.536 1.00 92.94 208 PRO A O 1
ATOM 1659 N N . GLY A 1 209 ? -21.399 1.675 13.323 1.00 89.88 209 GLY A N 1
ATOM 1660 C CA . GLY A 1 209 ? -21.069 3.098 13.175 1.00 89.88 209 GLY A CA 1
ATOM 1661 C C . GLY A 1 209 ? -19.572 3.425 13.071 1.00 89.88 209 GLY A C 1
ATOM 1662 O O . GLY A 1 209 ? -19.219 4.600 12.989 1.00 89.88 209 GLY A O 1
ATOM 1663 N N . ALA A 1 210 ? -18.680 2.431 13.060 1.00 94.00 210 ALA A N 1
ATOM 1664 C CA . ALA A 1 210 ? -17.250 2.643 12.832 1.00 94.00 210 ALA A CA 1
ATOM 1665 C C . ALA A 1 210 ? -16.945 2.887 11.338 1.00 94.00 210 ALA A C 1
ATOM 1667 O O . ALA A 1 210 ? -17.652 2.358 10.481 1.00 94.00 210 ALA A O 1
ATOM 1668 N N . PRO A 1 211 ? -15.939 3.710 10.987 1.00 93.56 211 PRO A N 1
ATOM 1669 C CA . PRO A 1 211 ? -15.649 4.044 9.596 1.00 93.56 211 PRO A CA 1
ATOM 1670 C C . PRO A 1 211 ? -14.833 2.965 8.879 1.00 93.56 211 PRO A C 1
ATOM 1672 O O . PRO A 1 211 ? -13.793 2.521 9.370 1.00 93.56 211 PRO A O 1
ATOM 1675 N N . LEU A 1 212 ? -15.234 2.661 7.646 1.00 94.88 212 LEU A N 1
ATOM 1676 C CA . LEU A 1 212 ? -14.348 2.168 6.597 1.00 94.88 212 LEU A CA 1
ATOM 1677 C C . LEU A 1 212 ? -13.948 3.358 5.719 1.00 94.88 212 LEU A C 1
ATOM 1679 O O . LEU A 1 212 ? -14.795 3.931 5.035 1.00 94.88 212 LEU A O 1
ATOM 1683 N N . ALA A 1 213 ? -12.670 3.735 5.749 1.00 93.12 213 ALA A N 1
ATOM 1684 C CA . ALA A 1 213 ? -12.111 4.789 4.913 1.00 93.12 213 ALA A CA 1
ATOM 1685 C C . ALA A 1 213 ? -11.100 4.213 3.921 1.00 93.12 213 ALA A C 1
ATOM 1687 O O . ALA A 1 213 ? -10.169 3.506 4.314 1.00 93.12 213 ALA A O 1
ATOM 1688 N N . PHE A 1 214 ? -11.255 4.529 2.635 1.00 91.88 214 PHE A N 1
ATOM 1689 C CA . PHE A 1 214 ? -10.309 4.066 1.624 1.00 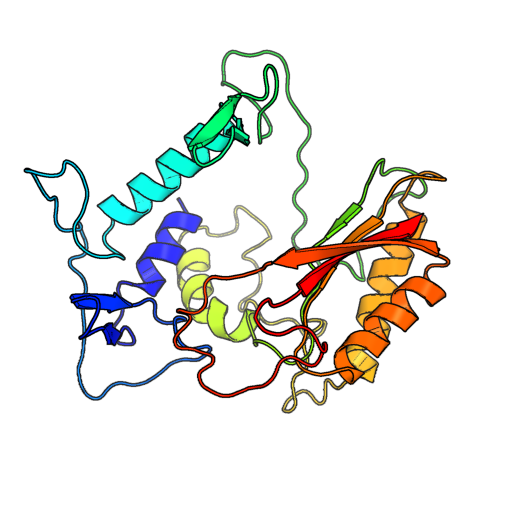91.88 214 PHE A CA 1
ATOM 1690 C C . PHE A 1 214 ? -10.021 5.072 0.520 1.00 91.88 214 PHE A C 1
ATOM 1692 O O . PHE A 1 214 ? -10.836 5.954 0.251 1.00 91.88 214 PHE A O 1
ATOM 1699 N N . THR A 1 215 ? -8.860 4.913 -0.115 1.00 89.88 215 THR A N 1
ATOM 1700 C CA . THR A 1 215 ? -8.402 5.698 -1.266 1.00 89.88 215 THR A CA 1
ATOM 1701 C C . THR A 1 215 ? -8.520 4.906 -2.564 1.00 89.88 215 THR A C 1
ATOM 1703 O O . THR A 1 215 ? -8.140 3.744 -2.624 1.00 89.88 215 THR A O 1
ATOM 1706 N N . TYR A 1 216 ? -9.061 5.516 -3.622 1.00 86.12 216 TYR A N 1
ATOM 1707 C CA . TYR A 1 216 ? -9.102 4.892 -4.950 1.00 86.12 216 TYR A CA 1
ATOM 1708 C C . TYR A 1 216 ? -9.070 5.926 -6.080 1.00 86.12 216 TYR A C 1
ATOM 1710 O O . TYR A 1 216 ? -9.598 7.035 -5.949 1.00 86.12 216 TYR A O 1
ATOM 1718 N N . HIS A 1 217 ? -8.462 5.549 -7.203 1.00 83.38 217 HIS A N 1
ATOM 1719 C CA . HIS A 1 217 ? -8.195 6.395 -8.361 1.00 83.38 217 HIS A CA 1
ATOM 1720 C C . HIS A 1 217 ? -7.978 5.542 -9.618 1.00 83.38 217 HIS A C 1
ATOM 1722 O O . HIS A 1 217 ? -7.068 4.718 -9.667 1.00 83.38 217 HIS A O 1
ATOM 1728 N N . HIS A 1 218 ? -8.729 5.811 -10.682 1.00 82.69 218 HIS A N 1
ATOM 1729 C CA . HIS A 1 218 ? -8.492 5.209 -11.989 1.00 82.69 218 HIS A CA 1
ATOM 1730 C C . HIS A 1 218 ? -8.859 6.177 -13.120 1.00 82.69 218 HIS A C 1
ATOM 1732 O O . HIS A 1 218 ? -9.767 6.993 -12.985 1.00 82.69 218 HIS A O 1
ATOM 1738 N N . ASN A 1 219 ? -8.181 6.064 -14.266 1.00 79.44 219 ASN A N 1
ATOM 1739 C CA . ASN A 1 219 ? -8.421 6.934 -15.427 1.00 79.44 219 ASN A CA 1
ATOM 1740 C C . ASN A 1 219 ? -9.676 6.555 -16.231 1.00 79.44 219 ASN A C 1
ATOM 1742 O O . ASN A 1 219 ? -10.017 7.237 -17.190 1.00 79.44 219 ASN A O 1
ATOM 1746 N N . THR A 1 220 ? -10.352 5.465 -15.879 1.00 80.88 220 THR A N 1
ATOM 1747 C CA . THR A 1 220 ? -11.556 4.972 -16.566 1.00 80.88 220 THR A CA 1
ATOM 1748 C C . THR A 1 220 ? -12.661 4.720 -15.553 1.00 80.88 220 THR A C 1
ATOM 1750 O O . THR A 1 220 ? -12.380 4.337 -14.415 1.00 80.88 220 THR A O 1
ATOM 1753 N N . LEU A 1 221 ? -13.909 4.963 -15.953 1.00 84.69 221 LEU A N 1
ATOM 1754 C CA . LEU A 1 221 ? -15.065 4.857 -15.064 1.00 84.69 221 LEU A CA 1
ATOM 1755 C C . LEU A 1 221 ? -15.367 3.399 -14.696 1.00 84.69 221 LEU A C 1
ATOM 1757 O O . LEU A 1 221 ? -15.764 3.114 -13.571 1.00 84.69 221 LEU A O 1
ATOM 1761 N N . GLU A 1 222 ? -15.121 2.472 -15.615 1.00 87.31 222 GLU A N 1
ATOM 1762 C CA . GLU A 1 222 ? -15.419 1.046 -15.477 1.00 87.31 222 GLU A CA 1
ATOM 1763 C C . GLU A 1 222 ? -14.656 0.409 -14.311 1.00 87.31 222 GLU A C 1
ATOM 1765 O O . GLU A 1 222 ? -15.167 -0.483 -13.639 1.00 87.31 222 GLU A O 1
ATOM 1770 N N . ALA A 1 223 ? -13.459 0.915 -14.005 1.00 86.88 223 ALA A N 1
ATOM 1771 C CA . ALA A 1 223 ? -12.669 0.467 -12.862 1.00 86.88 223 ALA A CA 1
ATOM 1772 C C . ALA A 1 223 ? -13.280 0.855 -11.503 1.00 86.88 223 ALA A C 1
ATOM 1774 O O . ALA A 1 223 ? -12.885 0.303 -10.480 1.00 86.88 223 ALA A O 1
ATOM 1775 N N . TYR A 1 224 ? -14.249 1.777 -11.470 1.00 89.25 224 TYR A N 1
ATOM 1776 C CA . TYR A 1 224 ? -14.975 2.134 -10.249 1.00 89.25 224 TYR A CA 1
ATOM 1777 C C . TYR A 1 224 ? -16.204 1.252 -10.002 1.00 89.25 224 TYR A C 1
ATOM 1779 O O . TYR A 1 224 ? -16.688 1.219 -8.871 1.00 89.25 224 TYR A O 1
ATOM 1787 N N . TYR A 1 225 ? -16.707 0.519 -11.003 1.00 91.56 225 TYR A N 1
ATOM 1788 C CA . TYR A 1 225 ? -17.858 -0.375 -10.812 1.00 91.56 225 TYR A CA 1
ATOM 1789 C C . TYR A 1 225 ? -17.612 -1.455 -9.748 1.00 91.56 225 TYR A C 1
ATOM 1791 O O . TYR A 1 225 ? -18.464 -1.591 -8.872 1.00 91.56 225 TYR A O 1
ATOM 1799 N N . PRO A 1 226 ? -16.453 -2.145 -9.722 1.00 92.50 226 PRO A N 1
ATOM 1800 C CA . PRO A 1 226 ? -16.142 -3.116 -8.673 1.00 92.50 226 PRO A CA 1
ATOM 1801 C C . PRO A 1 226 ? -16.212 -2.528 -7.263 1.00 92.50 226 PRO A C 1
ATOM 1803 O O . PRO A 1 226 ? -16.698 -3.170 -6.341 1.00 92.50 226 PRO A O 1
ATOM 1806 N N . ILE A 1 227 ? -15.751 -1.284 -7.099 1.00 92.00 227 ILE A N 1
ATOM 1807 C CA . ILE A 1 227 ? -15.768 -0.584 -5.811 1.00 92.00 227 ILE A CA 1
ATOM 1808 C C . ILE A 1 227 ? -17.203 -0.262 -5.390 1.00 92.00 227 ILE A C 1
ATOM 1810 O O . ILE A 1 227 ? -17.559 -0.456 -4.232 1.00 92.00 227 ILE A O 1
ATOM 1814 N N . ALA A 1 228 ? -18.036 0.209 -6.322 1.00 91.88 228 ALA A N 1
ATOM 1815 C CA . ALA A 1 228 ? -19.442 0.482 -6.040 1.00 91.88 228 ALA A CA 1
ATOM 1816 C C . ALA A 1 228 ? -20.192 -0.794 -5.627 1.00 91.88 228 ALA A C 1
ATOM 1818 O O . ALA A 1 228 ? -20.920 -0.775 -4.638 1.00 91.88 228 ALA A O 1
ATOM 1819 N N . VAL A 1 229 ? -19.966 -1.902 -6.340 1.00 94.19 229 VAL A N 1
ATOM 1820 C CA . VAL A 1 229 ? -20.537 -3.214 -6.003 1.00 94.19 229 VAL A CA 1
ATOM 1821 C C . VAL A 1 229 ? -20.067 -3.668 -4.621 1.00 94.19 229 VAL A C 1
ATOM 1823 O O . VAL A 1 229 ? -20.898 -3.991 -3.784 1.00 94.19 229 VAL A O 1
ATOM 1826 N N . ALA A 1 230 ? -18.770 -3.579 -4.324 1.00 94.62 230 ALA A N 1
ATOM 1827 C CA . ALA A 1 230 ? -18.225 -3.983 -3.029 1.00 94.62 230 ALA A CA 1
ATOM 1828 C C . ALA A 1 230 ? -18.779 -3.188 -1.840 1.00 94.62 230 ALA A C 1
ATOM 1830 O O . ALA A 1 230 ? -19.020 -3.760 -0.780 1.00 94.62 230 ALA A O 1
ATOM 1831 N N . VAL A 1 231 ? -19.006 -1.880 -2.004 1.00 93.38 231 VAL A N 1
ATOM 1832 C CA . VAL A 1 231 ? -19.654 -1.049 -0.976 1.00 93.38 231 VAL A CA 1
ATOM 1833 C C . VAL A 1 231 ? -21.098 -1.504 -0.744 1.00 93.38 231 VAL A C 1
ATOM 1835 O O . VAL A 1 231 ? -21.504 -1.671 0.405 1.00 93.38 231 VAL A O 1
ATOM 1838 N N . LEU A 1 232 ? -21.858 -1.746 -1.818 1.00 92.94 232 LEU A N 1
ATOM 1839 C CA . LEU A 1 232 ? -23.256 -2.177 -1.731 1.00 92.94 232 LEU A CA 1
ATOM 1840 C C . LEU A 1 232 ? -23.396 -3.590 -1.143 1.00 92.94 232 LEU A C 1
ATOM 1842 O O . LEU A 1 232 ? -24.203 -3.787 -0.236 1.00 92.94 232 LEU A O 1
ATOM 1846 N N . ASP A 1 233 ? -22.589 -4.548 -1.604 1.00 95.00 233 ASP A N 1
ATOM 1847 C CA . ASP A 1 233 ? -22.582 -5.937 -1.121 1.00 95.00 233 ASP A CA 1
ATOM 1848 C C . ASP A 1 233 ? -22.209 -6.023 0.366 1.00 95.00 233 ASP A C 1
ATOM 1850 O O . ASP A 1 233 ? -22.730 -6.859 1.104 1.00 95.00 233 ASP A O 1
ATOM 1854 N N . ALA A 1 234 ? -21.325 -5.134 0.825 1.00 94.56 234 ALA A N 1
ATOM 1855 C CA . ALA A 1 234 ? -20.936 -5.033 2.226 1.00 94.56 234 ALA A CA 1
ATOM 1856 C C . ALA A 1 234 ? -21.995 -4.346 3.112 1.00 94.56 234 ALA A C 1
ATOM 1858 O O . ALA A 1 234 ? -21.810 -4.278 4.327 1.00 94.56 234 ALA A O 1
ATOM 1859 N N . GLY A 1 235 ? -23.089 -3.834 2.532 1.00 93.00 235 GLY A N 1
ATOM 1860 C CA . GLY A 1 235 ? -24.131 -3.097 3.252 1.00 93.00 235 GLY A CA 1
ATOM 1861 C C . GLY A 1 235 ? -23.681 -1.726 3.762 1.00 93.00 235 GLY A C 1
ATOM 1862 O O . GLY A 1 235 ? -24.311 -1.169 4.657 1.00 93.00 235 GLY A O 1
ATOM 1863 N N . LEU A 1 236 ? -22.590 -1.191 3.212 1.00 91.44 236 LEU A N 1
ATOM 1864 C CA . LEU A 1 236 ? -21.979 0.058 3.643 1.00 91.44 236 LEU A CA 1
ATOM 1865 C C . LEU A 1 236 ? -22.653 1.262 2.976 1.00 91.44 236 LEU A C 1
ATOM 1867 O O . LEU A 1 236 ? -22.965 1.239 1.784 1.00 91.44 236 LEU A O 1
ATOM 1871 N N . THR A 1 237 ? -22.814 2.359 3.718 1.00 88.62 237 THR A N 1
ATOM 1872 C CA . THR A 1 237 ? -23.350 3.614 3.164 1.00 88.62 237 THR A CA 1
ATOM 1873 C C . THR A 1 237 ? -22.254 4.659 3.001 1.00 88.62 237 THR A C 1
ATOM 1875 O O . THR A 1 237 ? -21.649 5.076 3.982 1.00 88.62 237 THR A O 1
ATOM 1878 N N . CYS A 1 238 ? -22.025 5.142 1.776 1.00 87.88 238 CYS A N 1
ATOM 1879 C CA . CYS A 1 238 ? -21.081 6.233 1.519 1.00 87.88 238 CYS A CA 1
ATOM 1880 C C . CYS A 1 238 ? -21.567 7.550 2.154 1.00 87.88 238 CYS A C 1
ATOM 1882 O O . CYS A 1 238 ? -22.558 8.126 1.707 1.00 87.88 238 CYS A O 1
ATOM 1884 N N . THR A 1 239 ? -20.840 8.064 3.147 1.00 86.69 239 THR A N 1
ATOM 1885 C CA . THR A 1 239 ? -21.174 9.302 3.870 1.00 86.69 239 THR A CA 1
ATOM 1886 C C . THR A 1 239 ? -20.416 10.526 3.370 1.00 86.69 239 THR A C 1
ATOM 1888 O O . THR A 1 239 ? -20.941 11.637 3.419 1.00 86.69 239 THR A O 1
ATOM 1891 N N . ALA A 1 240 ? -19.201 10.347 2.849 1.00 84.50 240 ALA A N 1
ATOM 1892 C CA . ALA A 1 240 ? -18.412 11.429 2.272 1.00 84.50 240 ALA A CA 1
ATOM 1893 C C . ALA A 1 240 ? -17.474 10.914 1.179 1.00 84.50 240 ALA A C 1
ATOM 1895 O O . ALA A 1 240 ? -16.964 9.799 1.256 1.00 84.50 240 ALA A O 1
ATOM 1896 N N . SER A 1 241 ? -17.223 11.762 0.180 1.00 83.44 241 SER A N 1
ATOM 1897 C CA . SER A 1 241 ? -16.211 11.549 -0.852 1.00 83.44 241 SER A CA 1
ATOM 1898 C C . SER A 1 241 ? -15.359 12.805 -0.961 1.00 83.44 241 SER A C 1
ATOM 1900 O O . SER A 1 241 ? -15.861 13.855 -1.365 1.00 83.44 241 SER A O 1
ATOM 1902 N N . ILE A 1 242 ? -14.090 12.715 -0.561 1.00 81.25 242 ILE A N 1
ATOM 1903 C CA . ILE A 1 242 ? -13.201 13.880 -0.517 1.00 81.25 242 ILE A CA 1
ATOM 1904 C C . ILE A 1 242 ? -12.209 13.834 -1.680 1.00 81.25 242 ILE A C 1
ATOM 1906 O O . ILE A 1 242 ? -11.416 12.893 -1.749 1.00 81.25 242 ILE A O 1
ATOM 1910 N N . PRO A 1 243 ? -12.205 14.859 -2.550 1.00 75.62 243 PRO A N 1
ATOM 1911 C CA . PRO A 1 243 ? -11.100 15.195 -3.436 1.00 75.62 243 PRO A CA 1
ATOM 1912 C C . PRO A 1 243 ? -9.749 15.271 -2.724 1.00 75.62 243 PRO A C 1
ATOM 1914 O O . PRO A 1 243 ? -9.489 16.224 -1.992 1.00 75.62 243 PRO A O 1
ATOM 1917 N N . CYS A 1 244 ? -8.847 14.330 -2.973 1.00 64.81 244 CYS A N 1
ATOM 1918 C CA . CYS A 1 244 ? -7.453 14.474 -2.570 1.00 64.81 244 CYS A CA 1
ATOM 1919 C C . CYS A 1 244 ? -6.582 14.666 -3.821 1.00 64.81 244 CYS A C 1
ATOM 1921 O O . CYS A 1 244 ? -6.492 13.742 -4.634 1.00 64.81 244 CYS A O 1
ATOM 1923 N N . PRO A 1 245 ? -5.959 15.848 -4.008 1.00 58.88 245 PRO A N 1
ATOM 1924 C CA . PRO A 1 245 ? -5.005 16.075 -5.085 1.00 58.88 245 PRO A CA 1
ATOM 1925 C C . PRO A 1 245 ? -3.788 15.170 -4.884 1.00 58.88 245 PRO A C 1
ATOM 1927 O O . PRO A 1 245 ? -2.917 15.446 -4.057 1.00 58.88 245 PRO A O 1
ATOM 1930 N N . ALA A 1 246 ? -3.731 14.076 -5.636 1.00 47.38 246 ALA A N 1
ATOM 1931 C CA . ALA A 1 246 ? -2.616 13.147 -5.597 1.00 47.38 246 ALA A CA 1
ATOM 1932 C C . ALA A 1 246 ? -1.716 13.380 -6.820 1.00 47.38 246 ALA A C 1
ATOM 1934 O O . ALA A 1 246 ? -2.078 13.047 -7.944 1.00 47.38 246 ALA A O 1
ATOM 1935 N N . GLU A 1 247 ? -0.533 13.941 -6.551 1.00 40.34 247 GLU A N 1
ATOM 1936 C CA . GLU A 1 247 ? 0.644 14.132 -7.422 1.00 40.34 247 GLU A CA 1
ATOM 1937 C C . GLU A 1 247 ? 0.894 15.507 -8.080 1.00 40.34 247 GLU A C 1
ATOM 1939 O O . GLU A 1 247 ? 0.008 16.197 -8.580 1.00 40.34 247 GLU A O 1
ATOM 1944 N N . MET A 1 248 ? 2.188 15.874 -8.096 1.00 36.56 248 MET A N 1
ATOM 1945 C CA . MET A 1 248 ? 2.778 16.936 -8.919 1.00 36.56 248 MET A CA 1
ATOM 1946 C C . MET A 1 248 ? 2.752 16.523 -10.395 1.00 36.56 248 MET A C 1
ATOM 1948 O O . MET A 1 248 ? 3.123 15.400 -10.720 1.00 36.56 248 MET A O 1
ATOM 1952 N N . GLY A 1 249 ? 2.446 17.457 -11.300 1.00 31.25 249 GLY A N 1
ATOM 1953 C CA . GLY A 1 249 ? 2.422 17.262 -12.760 1.00 31.25 249 GLY A CA 1
ATOM 1954 C C . GLY A 1 249 ? 3.766 16.944 -13.445 1.00 31.25 249 GLY A C 1
ATOM 1955 O O . GLY A 1 249 ? 3.927 17.266 -14.615 1.00 31.25 249 GLY A O 1
ATOM 1956 N N . ALA A 1 250 ? 4.735 16.349 -12.741 1.00 30.83 250 ALA A N 1
ATOM 1957 C CA . ALA A 1 250 ? 6.075 16.016 -13.235 1.00 30.83 250 ALA A CA 1
ATOM 1958 C C . ALA A 1 250 ? 6.375 14.500 -13.231 1.00 30.83 250 ALA A C 1
ATOM 1960 O O . ALA A 1 250 ? 7.535 14.095 -13.319 1.00 30.83 250 ALA A O 1
ATOM 1961 N N . SER A 1 251 ? 5.354 13.645 -13.122 1.00 35.16 251 SER A N 1
ATOM 1962 C CA . SER A 1 251 ? 5.498 12.198 -13.310 1.00 35.16 251 SER A CA 1
ATOM 1963 C C . SER A 1 251 ? 5.701 11.906 -14.808 1.00 35.16 251 SER A C 1
ATOM 1965 O O . SER A 1 251 ? 4.779 12.063 -15.607 1.00 35.16 251 SER A O 1
ATOM 1967 N N . ILE A 1 252 ? 6.899 11.445 -15.192 1.00 37.38 252 ILE A N 1
ATOM 1968 C CA . ILE A 1 252 ? 7.305 11.090 -16.578 1.00 37.38 252 ILE A CA 1
ATOM 1969 C C . ILE A 1 252 ? 6.372 10.029 -17.209 1.00 37.38 252 ILE A C 1
ATOM 1971 O O . ILE A 1 252 ? 6.327 9.851 -18.422 1.00 37.38 252 ILE A O 1
ATOM 1975 N N . HIS A 1 253 ? 5.579 9.350 -16.385 1.00 43.19 253 HIS A N 1
ATOM 1976 C CA . HIS A 1 253 ? 4.655 8.296 -16.779 1.00 43.19 253 HIS A CA 1
ATOM 1977 C C . HIS A 1 253 ? 3.442 8.759 -17.595 1.00 43.19 253 HIS A C 1
ATOM 1979 O O . HIS A 1 253 ? 2.764 7.910 -18.163 1.00 43.19 253 HIS A O 1
ATOM 1985 N N . ILE A 1 254 ? 3.083 10.052 -17.590 1.00 45.97 254 ILE A N 1
ATOM 1986 C CA . ILE A 1 254 ? 1.724 10.446 -17.999 1.00 45.97 254 ILE A CA 1
ATOM 1987 C C . ILE A 1 254 ? 1.717 11.762 -18.772 1.00 45.97 254 ILE A C 1
ATOM 1989 O O . ILE A 1 254 ? 1.066 12.738 -18.405 1.00 45.97 254 ILE A O 1
ATOM 1993 N N . ASN A 1 255 ? 2.450 11.771 -19.881 1.00 29.94 255 ASN A N 1
ATOM 1994 C CA . ASN A 1 255 ? 2.301 12.789 -20.910 1.00 29.94 255 ASN A CA 1
ATOM 1995 C C . ASN A 1 255 ? 1.210 12.312 -21.892 1.00 29.94 255 ASN A C 1
ATOM 1997 O O . ASN A 1 255 ? 1.499 11.535 -22.798 1.00 29.94 255 ASN A O 1
ATOM 2001 N N . GLY A 1 256 ? -0.052 12.719 -21.678 1.00 32.22 256 GLY A N 1
ATOM 2002 C CA . GLY A 1 256 ? -1.110 12.605 -22.700 1.00 32.22 256 GLY A CA 1
ATOM 2003 C C . GLY A 1 256 ? -2.392 11.819 -22.382 1.00 32.22 256 GLY A C 1
ATOM 2004 O O . GLY A 1 256 ? -3.234 11.725 -23.270 1.00 32.22 256 GLY A O 1
ATOM 2005 N N . THR A 1 257 ? -2.614 11.280 -21.176 1.00 39.00 257 THR A N 1
ATOM 2006 C CA . THR A 1 257 ? -3.899 10.613 -20.853 1.00 39.00 257 THR A CA 1
ATOM 2007 C C . THR A 1 257 ? -4.810 11.525 -20.031 1.00 39.00 257 THR A C 1
ATOM 2009 O O . THR A 1 257 ? -4.430 11.958 -18.940 1.00 39.00 257 THR A O 1
ATOM 2012 N N . GLY A 1 258 ? -6.004 11.815 -20.555 1.00 36.72 258 GLY A N 1
ATOM 2013 C CA . GLY A 1 258 ? -7.029 12.615 -19.882 1.00 36.72 258 GLY A CA 1
ATOM 2014 C C . GLY A 1 258 ? -7.510 11.985 -18.570 1.00 36.72 258 GLY A C 1
ATOM 2015 O O . GLY A 1 258 ? -7.538 10.764 -18.428 1.00 36.72 258 GLY A O 1
ATOM 2016 N N . SER A 1 259 ? -7.871 12.837 -17.610 1.00 38.94 259 SER A N 1
ATOM 2017 C CA . SER A 1 259 ? -8.580 12.439 -16.390 1.00 38.94 259 SER A CA 1
ATOM 2018 C C . SER A 1 259 ? -10.049 12.167 -16.726 1.00 38.94 259 SER A C 1
ATOM 2020 O O . SER A 1 259 ? -10.664 12.951 -17.446 1.00 38.94 259 SER A O 1
ATOM 2022 N N . SER A 1 260 ? -10.625 11.086 -16.200 1.00 37.91 260 SER A N 1
ATOM 2023 C CA . SER A 1 260 ? -12.044 10.721 -16.365 1.00 37.91 260 SER A CA 1
ATOM 2024 C C . SER A 1 260 ? -13.009 11.590 -15.552 1.00 37.91 260 SER A C 1
ATOM 2026 O O . SER A 1 260 ? -14.223 11.410 -15.637 1.00 37.91 260 SER A O 1
ATOM 2028 N N . ILE A 1 261 ? -12.496 12.535 -14.760 1.00 39.00 261 ILE A N 1
ATOM 2029 C CA . ILE A 1 261 ? -13.304 13.457 -13.967 1.00 39.00 261 ILE A CA 1
ATOM 2030 C C . ILE A 1 261 ? -13.056 14.865 -14.506 1.00 39.00 261 ILE A C 1
ATOM 2032 O O . ILE A 1 261 ? -11.914 15.322 -14.535 1.00 39.00 261 ILE A O 1
ATOM 2036 N N . ASN A 1 262 ? -14.134 15.512 -14.959 1.00 32.47 262 ASN A N 1
ATOM 2037 C CA . ASN A 1 262 ? -14.187 16.863 -15.527 1.00 32.47 262 ASN A CA 1
ATOM 2038 C C . ASN A 1 262 ? -13.793 17.949 -14.503 1.00 32.47 262 ASN A C 1
ATOM 2040 O O . ASN A 1 262 ? -14.606 18.798 -14.153 1.00 32.47 262 ASN A O 1
ATOM 2044 N N . GLU A 1 263 ? -12.548 17.946 -14.038 1.00 28.45 263 GLU A N 1
ATOM 2045 C CA . GLU A 1 263 ? -11.907 19.097 -13.408 1.00 28.45 263 GLU A CA 1
ATOM 2046 C C . GLU A 1 263 ? -10.494 19.261 -13.988 1.00 28.45 263 GLU A C 1
ATOM 2048 O O . GLU A 1 263 ? -9.696 18.316 -13.986 1.00 28.45 263 GLU A O 1
ATOM 2053 N N . PRO A 1 264 ? -10.156 20.441 -14.534 1.00 24.00 264 PRO A N 1
ATOM 2054 C CA . PRO A 1 264 ? -8.843 20.666 -15.110 1.00 24.00 264 PRO A CA 1
ATOM 2055 C C . PRO A 1 264 ? -7.791 20.758 -13.995 1.00 24.00 264 PRO A C 1
ATOM 2057 O O . PRO A 1 264 ? -7.732 21.743 -13.266 1.00 24.00 264 PRO A O 1
ATOM 2060 N N . GLY A 1 265 ? -6.911 19.755 -13.910 1.00 30.56 265 GLY A N 1
ATOM 2061 C CA . GLY A 1 265 ? -5.587 19.912 -13.293 1.00 30.56 265 GLY A CA 1
ATOM 2062 C C . GLY A 1 265 ? -5.289 19.150 -11.999 1.00 30.56 265 GLY A C 1
ATOM 2063 O O . GLY A 1 265 ? -4.188 19.311 -11.476 1.00 30.56 265 GLY A O 1
ATOM 2064 N N . SER A 1 266 ? -6.176 18.292 -11.492 1.00 31.69 266 SER A N 1
ATOM 2065 C CA . SER A 1 266 ? -5.880 17.459 -10.316 1.00 31.69 266 SER A CA 1
ATOM 2066 C C . SER A 1 266 ? -6.494 16.066 -10.431 1.00 31.69 266 SER A C 1
ATOM 2068 O O . SER A 1 266 ? -7.676 15.891 -10.716 1.00 31.69 266 SER A O 1
ATOM 2070 N N . ARG A 1 267 ? -5.665 15.043 -10.204 1.00 42.41 267 ARG A N 1
ATOM 2071 C CA . ARG A 1 267 ? -6.128 13.664 -10.037 1.00 42.41 267 ARG A CA 1
ATOM 2072 C C . ARG A 1 267 ? -6.717 13.508 -8.646 1.00 42.41 267 ARG A C 1
ATOM 2074 O O . ARG A 1 267 ? -6.072 13.860 -7.659 1.00 42.41 267 ARG A O 1
ATOM 2081 N N . LEU A 1 268 ? -7.944 13.005 -8.591 1.00 39.41 268 LEU A N 1
ATOM 2082 C CA . LEU A 1 268 ? -8.744 12.897 -7.379 1.00 39.41 268 LEU A CA 1
ATOM 2083 C C . LEU A 1 268 ? -8.588 11.500 -6.783 1.00 39.41 268 LEU A C 1
ATOM 2085 O O . LEU A 1 268 ? -9.222 10.552 -7.245 1.00 39.41 268 LEU A O 1
ATOM 2089 N N . VAL A 1 269 ? -7.777 11.369 -5.738 1.00 47.94 269 VAL A N 1
ATOM 2090 C CA . VAL A 1 269 ? -7.925 10.248 -4.806 1.00 47.94 269 VAL A CA 1
ATOM 2091 C C . VAL A 1 269 ? -9.172 10.531 -3.979 1.00 47.94 269 VAL A C 1
ATOM 2093 O O . VAL A 1 269 ? -9.235 11.552 -3.301 1.00 47.94 269 VAL A O 1
ATOM 2096 N N . LYS A 1 270 ? -10.189 9.671 -4.063 1.00 52.34 270 LYS A N 1
ATOM 2097 C CA . LYS A 1 270 ? -11.396 9.814 -3.239 1.00 52.34 270 LYS A CA 1
ATOM 2098 C C . LYS A 1 270 ? -11.171 9.105 -1.916 1.00 52.34 270 LYS A C 1
ATOM 2100 O O . LYS A 1 270 ? -11.025 7.890 -1.927 1.00 52.34 270 LYS A O 1
ATOM 2105 N N . ALA A 1 271 ? -11.171 9.848 -0.811 1.00 52.69 271 ALA A N 1
ATOM 2106 C CA . ALA A 1 271 ? -11.400 9.250 0.500 1.00 52.69 271 ALA A CA 1
ATOM 2107 C C . ALA A 1 271 ? -12.905 9.012 0.638 1.00 52.69 271 ALA A C 1
ATOM 2109 O O . ALA A 1 271 ? -13.673 9.977 0.682 1.00 52.69 271 ALA A O 1
ATOM 2110 N N . LEU A 1 272 ? -13.319 7.747 0.613 1.00 58.34 272 LEU A N 1
ATOM 2111 C CA . LEU A 1 272 ? -14.709 7.339 0.801 1.00 58.34 272 LEU A CA 1
ATOM 2112 C C . LEU A 1 272 ? -14.888 6.871 2.236 1.00 58.34 272 LEU A C 1
ATOM 2114 O O . LEU A 1 272 ? -14.198 5.946 2.648 1.00 58.34 272 LEU A O 1
ATOM 2118 N N . PHE A 1 273 ? -15.785 7.517 2.976 1.00 56.94 273 PHE A N 1
ATOM 2119 C CA . PHE A 1 273 ? -16.174 7.096 4.320 1.00 56.94 273 PHE A CA 1
ATOM 2120 C C . PHE A 1 273 ? -17.449 6.281 4.220 1.00 56.94 273 PHE A C 1
ATOM 2122 O O . PHE A 1 273 ? -18.413 6.737 3.603 1.00 56.94 273 PHE A O 1
ATOM 2129 N N . ALA A 1 274 ? -17.456 5.095 4.816 1.00 60.69 274 ALA A N 1
ATOM 2130 C CA . ALA A 1 274 ? -18.652 4.282 4.892 1.00 60.69 274 ALA A CA 1
ATOM 2131 C C . ALA A 1 274 ? -18.869 3.706 6.293 1.00 60.69 274 ALA A C 1
ATOM 2133 O O . ALA A 1 274 ? -17.903 3.364 6.977 1.00 60.69 274 ALA A O 1
ATOM 2134 N N . HIS A 1 275 ? -20.134 3.648 6.704 1.00 55.22 275 HIS A N 1
ATOM 2135 C CA . HIS A 1 275 ? -20.606 3.123 7.987 1.00 55.22 275 HIS A CA 1
ATOM 2136 C C . HIS A 1 275 ? -21.720 2.103 7.767 1.00 55.22 275 HIS A C 1
ATOM 2138 O O . HIS A 1 275 ? -22.384 2.195 6.702 1.00 55.22 275 HIS A O 1
#

Radius of gyration: 21.27 Å; chains: 1; bounding box: 54×51×54 Å

Secondary structure (DSSP, 8-state):
-HHHHHHHHHHSSTT-EEETTTTEEEPGGGSSS----SS-----SS-EEETTTTEEESSSSHHHHHHHHHHHHHHHHS-EEEEEETTEEEEEE-TT--SSS-S-TT-S---------S-GGG----TT-BS-EEE-PPPTTS--HHHHHHHHHHHHHHHSTTSSGGG-SSSS--TT--S-BTTTTB-HHHHHHHHHHHHHHHHHHBPTT--EEEEE--SSSGGGHHHHHHHHHTT--EEEEEEEE---TT-TT-SSPPPSSS-TT--EEEEEEE-

Foldseek 3Di:
DLVLLLLLLQQADFQWDADPVLRAIDGCVLPLDRDHDPDGDGDDQQFAQDPVVRDTPHDNHSVNSVVVVVVVQVCQLWPWDWDDPDPDTDTHTPPPGGHDQDNDPPDPRGDDDDDDDDQLLPDDAAFAADLEAEEADDFEPDHPVQVVCQSSLCVSCVVVPPPDCNNVDNGSDDPLDLYQDVVNVRDPVSNLVSLLSSLLVRLRNHHVPHKYKYWYFDQDPSRCPSVVSSCVSSVKDFPDWDFDFPDDPPSPHDDPRDHPDPDPDGGGTITTIID

pLDDT: mean 81.01, std 16.52, range [24.0, 97.06]